Protein AF-A0A8J1W3Z2-F1 (afdb_monomer_lite)

Foldseek 3Di:
DPPPPVPQDAPDPDHDCVGCCVRRHDFADFLLVCQCAQQNPPNQKGFDPVRRRPGFPDNHHHVVGCLQRGIWGQADQVLQPDPFKGFDPPSSVFTFPGSYDDSVRCCVRGIDTFAQLVPQPCQQQHPDLQKDFDPVSRVFGFPHNYHHVVGCNVGGIFTQDDPVLQPDPVDDADPCRSQWTFDQDQDCPPPDRDRRTDTDNDD

Radius of gyration: 32.34 Å; chains: 1; bounding box: 80×24×95 Å

Sequence (203 aa):
PKSALDSKWCSTSTCSTTRDLGTCCDWRPLCKNSKNDACGSGSGYQVRSDRQNSRCQAATCTTGNDRSLCCQQKCTTAMCSHADWIPKSDIGSRYCKASECKVGDDRATCCDERAQCKDSKDNACGSSNSYQLRDDRLNYRCVGKTCTTGNDLETCCQHMCTDAMCASEAMTKKASFSSLWCKTAEYNDGRTSVHHFRCSDGK

Structure (mmCIF, N/CA/C/O backbone):
data_AF-A0A8J1W3Z2-F1
#
_entry.id   AF-A0A8J1W3Z2-F1
#
loop_
_atom_site.group_PDB
_atom_site.id
_atom_site.type_symbol
_atom_site.label_atom_id
_atom_site.label_alt_id
_atom_site.label_comp_id
_atom_site.label_asym_id
_atom_site.label_entity_id
_atom_site.label_seq_id
_atom_site.pdbx_PDB_ins_code
_atom_site.Cartn_x
_atom_site.Cartn_y
_atom_site.Cartn_z
_atom_site.occupancy
_atom_site.B_iso_or_equiv
_atom_site.auth_seq_id
_atom_site.auth_comp_id
_atom_site.auth_asym_id
_atom_site.auth_atom_id
_atom_site.pdbx_PDB_model_num
ATOM 1 N N . PRO A 1 1 ? -17.532 -3.972 38.075 1.00 47.72 1 PRO A N 1
ATOM 2 C CA . PRO A 1 1 ? -18.201 -3.670 39.364 1.00 47.72 1 PRO A CA 1
ATOM 3 C C . PRO A 1 1 ? -17.906 -2.224 39.767 1.00 47.72 1 PRO A C 1
ATOM 5 O O . PRO A 1 1 ? -16.737 -1.848 39.760 1.00 47.72 1 PRO A O 1
ATOM 8 N N . LYS A 1 2 ? -18.934 -1.409 40.053 1.00 45.78 2 LYS A N 1
ATOM 9 C CA . LYS A 1 2 ? -18.716 -0.103 40.694 1.00 45.78 2 LYS A CA 1
ATOM 10 C C . LYS A 1 2 ? -17.946 -0.358 41.992 1.00 45.78 2 LYS A C 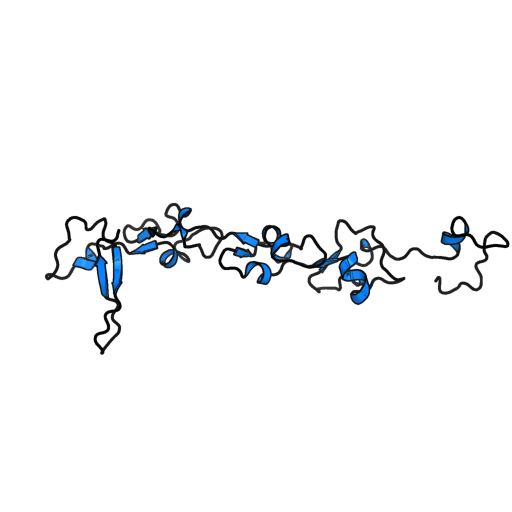1
ATOM 12 O O . LYS A 1 2 ? -18.355 -1.217 42.766 1.00 45.78 2 LYS A O 1
ATOM 17 N N . SER A 1 3 ? -16.846 0.350 42.226 1.00 48.31 3 SER A N 1
ATOM 18 C CA . SER A 1 3 ? -15.945 0.155 43.377 1.00 48.31 3 SER A CA 1
ATOM 19 C C . SER A 1 3 ? -16.548 0.550 44.737 1.00 48.31 3 SER A C 1
ATOM 21 O O . SER A 1 3 ? -15.828 0.653 45.719 1.00 48.31 3 SER A O 1
ATOM 23 N N . ALA A 1 4 ? -17.862 0.765 44.797 1.00 50.38 4 ALA A N 1
ATOM 24 C CA . ALA A 1 4 ? -18.634 1.031 46.001 1.00 50.38 4 ALA A CA 1
ATOM 25 C C . ALA A 1 4 ? -20.034 0.424 45.807 1.00 50.38 4 ALA A C 1
ATOM 27 O O . ALA A 1 4 ? -20.970 1.099 45.372 1.00 50.38 4 ALA A O 1
ATOM 28 N N . LEU A 1 5 ? -20.157 -0.888 46.022 1.00 53.72 5 LEU A N 1
ATOM 29 C CA . LEU A 1 5 ? -21.457 -1.574 46.054 1.00 53.72 5 LEU A CA 1
ATOM 30 C C . LEU A 1 5 ? -22.143 -1.434 47.417 1.00 53.72 5 LEU A C 1
ATOM 32 O O . LEU A 1 5 ? -23.347 -1.654 47.513 1.00 53.72 5 LEU A O 1
ATOM 36 N N . ASP A 1 6 ? -21.411 -0.974 48.428 1.00 55.28 6 ASP A N 1
ATOM 37 C CA . ASP A 1 6 ? -21.787 -1.027 49.843 1.00 55.28 6 ASP A CA 1
ATOM 38 C C . ASP A 1 6 ? -22.959 -0.095 50.216 1.00 55.28 6 ASP A C 1
ATOM 40 O O . ASP A 1 6 ? -23.316 0.043 51.382 1.00 55.28 6 ASP A O 1
ATOM 44 N N . SER A 1 7 ? -23.588 0.572 49.240 1.00 61.25 7 SER A N 1
ATOM 45 C CA . SER A 1 7 ? -24.726 1.476 49.472 1.00 61.25 7 SER A CA 1
ATOM 46 C C . SER A 1 7 ? -25.803 1.460 48.376 1.00 61.25 7 SER A C 1
ATOM 48 O O . SER A 1 7 ? -26.750 2.243 48.457 1.00 61.25 7 SER A O 1
ATOM 50 N N . LYS A 1 8 ? -25.695 0.613 47.338 1.00 60.69 8 LYS A N 1
ATOM 51 C CA . LYS A 1 8 ? -26.674 0.573 46.232 1.00 60.69 8 LYS A CA 1
ATOM 52 C C . LYS A 1 8 ? -27.517 -0.694 46.272 1.00 60.69 8 LYS A C 1
ATOM 54 O O . LYS A 1 8 ? -27.095 -1.756 45.826 1.00 60.69 8 LYS A O 1
ATOM 59 N N . TRP A 1 9 ? -28.732 -0.532 46.780 1.00 70.38 9 TRP A N 1
ATOM 60 C CA . TRP A 1 9 ? -29.741 -1.576 46.879 1.00 70.38 9 TRP A CA 1
ATOM 61 C C . TRP A 1 9 ? -30.469 -1.772 45.552 1.00 70.38 9 TRP A C 1
ATOM 63 O O . TRP A 1 9 ? -30.624 -0.838 44.759 1.00 70.38 9 TRP A O 1
ATOM 73 N N . CYS A 1 10 ? -30.942 -2.994 45.334 1.00 78.12 10 CYS A N 1
ATOM 74 C CA . CYS A 1 10 ? -31.892 -3.275 44.271 1.00 78.12 10 CYS A CA 1
ATOM 75 C C . CYS A 1 10 ? -33.210 -2.560 44.576 1.00 78.12 10 CYS A C 1
ATOM 77 O O . CYS A 1 10 ? -33.587 -2.370 45.731 1.00 78.12 10 CYS A O 1
ATOM 79 N N . SER A 1 11 ? -33.900 -2.126 43.526 1.00 74.81 11 SER A N 1
ATOM 80 C CA . SER A 1 11 ? -35.159 -1.377 43.635 1.00 74.81 11 SER A CA 1
ATOM 81 C C . SER A 1 11 ? -36.294 -2.187 44.276 1.00 74.81 11 SER A C 1
ATOM 83 O O . SER A 1 11 ? -37.326 -1.628 44.640 1.00 74.81 11 SER A O 1
ATOM 85 N N . THR A 1 12 ? -36.104 -3.502 44.425 1.00 80.12 12 THR A N 1
ATOM 86 C CA . THR A 1 12 ? -36.971 -4.410 45.180 1.00 80.12 12 THR A CA 1
ATOM 87 C C . THR A 1 12 ? -36.139 -5.379 46.024 1.00 80.12 12 THR A C 1
ATOM 89 O O . THR A 1 12 ? -34.910 -5.376 45.957 1.00 80.12 12 THR A O 1
ATOM 92 N N . SER A 1 13 ? -36.810 -6.261 46.773 1.00 80.75 13 SER A N 1
ATOM 93 C CA . SER A 1 13 ? -36.182 -7.338 47.552 1.00 80.75 13 SER A CA 1
ATOM 94 C C . SER A 1 13 ? -35.381 -8.343 46.713 1.00 80.75 13 SER A C 1
ATOM 96 O O . SER A 1 13 ? -34.626 -9.133 47.274 1.00 80.75 13 SER A O 1
ATOM 98 N N . THR A 1 14 ? -35.515 -8.318 45.382 1.00 80.88 14 THR A N 1
ATOM 99 C CA . THR A 1 14 ? -34.710 -9.122 44.454 1.00 80.88 14 THR A CA 1
ATOM 100 C C . THR A 1 14 ? -34.126 -8.253 43.343 1.00 80.88 14 THR A C 1
ATOM 102 O O . THR A 1 14 ? -34.767 -7.329 42.841 1.00 80.88 14 THR A O 1
ATOM 105 N N . CYS A 1 15 ? -32.884 -8.543 42.962 1.00 81.00 15 CYS A N 1
ATOM 106 C CA . CYS A 1 15 ? -32.204 -7.858 41.870 1.00 81.00 15 CYS A CA 1
ATOM 107 C C . CYS A 1 15 ? -32.592 -8.479 40.530 1.00 81.00 15 CYS A C 1
ATOM 109 O O . CYS A 1 15 ? -32.596 -9.701 40.383 1.00 81.00 15 CYS A O 1
ATOM 111 N N . SER A 1 16 ? -32.854 -7.641 39.532 1.00 84.38 16 SER A N 1
ATOM 112 C CA . SER A 1 16 ? -33.146 -8.077 38.167 1.00 84.38 16 SER A CA 1
ATOM 113 C C . SER A 1 16 ? -32.258 -7.373 37.145 1.00 84.38 16 SER A C 1
ATOM 115 O O . SER A 1 16 ? -31.913 -6.197 37.277 1.00 84.38 16 SER A O 1
ATOM 117 N N . THR A 1 17 ? -31.919 -8.084 36.071 1.00 81.94 17 THR A N 1
ATOM 118 C CA . THR A 1 17 ? -31.095 -7.558 34.971 1.00 81.94 17 THR A CA 1
ATOM 119 C C . THR A 1 17 ? -31.809 -6.495 34.136 1.00 81.94 17 THR A C 1
ATOM 121 O O . THR A 1 17 ? -31.154 -5.712 33.457 1.00 81.94 17 THR A O 1
ATOM 124 N N . THR A 1 18 ? -33.137 -6.427 34.181 1.00 83.00 18 THR A N 1
ATOM 125 C CA . THR A 1 18 ? -33.927 -5.414 33.469 1.00 83.00 18 THR A CA 1
ATOM 126 C C . THR A 1 18 ? -34.118 -4.131 34.269 1.00 83.00 18 THR A C 1
ATOM 128 O O . THR A 1 18 ? -34.213 -3.066 33.665 1.00 83.00 18 THR A O 1
ATOM 131 N N . ARG A 1 19 ? -34.163 -4.200 35.606 1.00 82.25 19 ARG A N 1
ATOM 132 C CA . ARG A 1 19 ? -34.480 -3.042 36.460 1.00 82.25 19 ARG A CA 1
ATOM 133 C C . ARG A 1 19 ? -33.255 -2.436 37.138 1.00 82.25 19 ARG A C 1
ATOM 135 O O . ARG A 1 19 ? -33.148 -1.219 37.227 1.00 82.25 19 ARG A O 1
ATOM 142 N N . ASP A 1 20 ? -32.317 -3.272 37.575 1.00 84.19 20 ASP A N 1
ATOM 143 C CA . ASP A 1 20 ? -31.238 -2.846 38.475 1.00 84.19 20 ASP A CA 1
ATOM 144 C C . ASP A 1 20 ? -29.871 -2.765 37.777 1.00 84.19 20 ASP A C 1
ATOM 146 O O . ASP A 1 20 ? -28.904 -2.274 38.357 1.00 84.19 20 ASP A O 1
ATOM 150 N N . LEU A 1 21 ? -29.771 -3.180 36.508 1.00 83.69 21 LEU A N 1
ATOM 151 C CA . LEU A 1 21 ? -28.498 -3.237 35.781 1.00 83.69 21 LEU A CA 1
ATOM 152 C C . LEU A 1 21 ? -27.802 -1.872 35.685 1.00 83.69 21 LEU A C 1
ATOM 154 O O . LEU A 1 21 ? -26.601 -1.794 35.912 1.00 83.69 21 LEU A O 1
ATOM 158 N N . GLY A 1 22 ? -28.534 -0.788 35.414 1.00 82.06 22 GLY A N 1
ATOM 159 C CA . GLY A 1 22 ? -27.953 0.565 35.392 1.00 82.06 22 GLY A CA 1
ATOM 160 C C . GLY A 1 22 ? -27.548 1.084 36.780 1.00 82.06 22 GLY A C 1
ATOM 161 O O . GLY A 1 22 ? -26.629 1.897 36.913 1.00 82.06 22 GLY A O 1
ATOM 162 N N . THR A 1 23 ? -28.200 0.588 37.831 1.00 81.56 23 THR A N 1
ATOM 163 C CA . THR A 1 23 ? -27.902 0.945 39.222 1.00 81.56 23 THR A CA 1
ATOM 164 C C . THR A 1 23 ? -26.627 0.243 39.687 1.00 81.56 23 THR A C 1
ATOM 166 O O . THR A 1 23 ? -25.697 0.903 40.168 1.00 81.56 23 THR A O 1
ATOM 169 N N . CYS A 1 24 ? -26.559 -1.073 39.476 1.00 81.50 24 CYS A N 1
ATOM 170 C CA . CYS A 1 24 ? -25.519 -1.963 39.991 1.00 81.50 24 CYS A CA 1
ATOM 171 C C . CYS A 1 24 ? -24.288 -2.067 39.081 1.00 81.50 24 CYS A C 1
ATOM 173 O O . CYS A 1 24 ? -23.192 -2.368 39.556 1.00 81.50 24 CYS A O 1
ATOM 175 N N . CYS A 1 25 ? -24.434 -1.838 37.777 1.00 83.31 25 CYS A N 1
ATOM 176 C CA . CYS A 1 25 ? -23.354 -1.982 36.807 1.00 83.31 25 CYS A CA 1
ATOM 177 C C . CYS A 1 25 ? -23.078 -0.668 36.081 1.00 83.31 25 CYS A C 1
ATOM 179 O O . CYS A 1 25 ? -23.953 0.177 35.904 1.00 83.31 25 CYS A O 1
ATOM 181 N N . ASP A 1 26 ? -21.828 -0.506 35.662 1.00 86.19 26 ASP A N 1
ATOM 182 C CA . ASP A 1 26 ? -21.454 0.496 34.675 1.00 86.19 26 ASP A CA 1
ATOM 183 C C . ASP A 1 26 ? -21.272 -0.168 33.326 1.00 86.19 26 ASP A C 1
ATOM 185 O O . ASP A 1 26 ? -20.807 -1.307 33.210 1.00 86.19 26 ASP A O 1
ATOM 189 N N . TRP A 1 27 ? -21.623 0.577 32.287 1.00 88.12 27 TRP A N 1
ATOM 190 C CA . TRP A 1 27 ? -21.292 0.183 30.938 1.00 88.12 27 TRP A CA 1
ATOM 191 C C . TRP A 1 27 ? -19.775 0.180 30.747 1.00 88.12 27 TRP A C 1
ATOM 193 O O . TRP A 1 27 ? -19.104 1.163 31.053 1.00 88.12 27 TRP A O 1
ATOM 203 N N . ARG A 1 28 ? -19.244 -0.894 30.155 1.00 92.38 28 ARG A N 1
ATOM 204 C CA . ARG A 1 28 ? -17.839 -0.933 29.722 1.00 92.38 28 ARG A CA 1
ATOM 205 C C . ARG A 1 28 ? -17.552 0.205 28.728 1.00 92.38 28 ARG A C 1
ATOM 207 O O . ARG A 1 28 ? -18.447 0.519 27.926 1.00 92.38 28 ARG A O 1
ATOM 214 N N . PRO A 1 29 ? -16.347 0.802 28.735 1.00 92.19 29 PRO A N 1
ATOM 215 C CA . PRO A 1 29 ? -16.021 1.907 27.841 1.00 92.19 29 PRO A CA 1
ATOM 216 C C . PRO A 1 29 ? -16.177 1.523 26.365 1.00 92.19 29 PRO A C 1
ATOM 218 O O . PRO A 1 29 ? -16.030 0.359 25.986 1.00 92.19 29 PRO A O 1
ATOM 221 N N . LEU A 1 30 ? -16.501 2.512 25.530 1.00 93.44 30 LEU A N 1
ATOM 222 C CA . LEU A 1 30 ? -16.554 2.350 24.077 1.00 93.44 30 LEU A CA 1
ATOM 223 C C . LEU A 1 30 ? -15.146 2.431 23.481 1.00 93.44 30 LEU A C 1
ATOM 225 O O . LEU A 1 30 ? -14.355 3.268 23.914 1.00 93.44 30 LEU A O 1
ATOM 229 N N . CYS A 1 31 ? -14.883 1.675 22.414 1.00 92.25 31 CYS A N 1
ATOM 230 C CA . CYS A 1 31 ? -13.606 1.699 21.693 1.00 92.25 31 CYS A CA 1
ATOM 231 C C . CYS A 1 31 ? -13.204 3.114 21.231 1.00 92.25 31 CYS A C 1
ATOM 233 O O . CYS A 1 31 ? -12.027 3.471 21.228 1.00 92.25 31 CYS A O 1
ATOM 235 N N . LYS A 1 32 ? -14.172 3.962 20.850 1.00 90.31 32 LYS A N 1
ATOM 236 C CA . LYS A 1 32 ? -13.879 5.346 20.430 1.00 90.31 32 LYS A CA 1
ATOM 237 C C . LYS A 1 32 ? -13.314 6.223 21.550 1.00 90.31 32 LYS A C 1
ATOM 239 O O . LYS A 1 32 ? -12.597 7.176 21.257 1.00 90.31 32 LYS A O 1
ATOM 244 N N . ASN A 1 33 ? -13.614 5.888 22.806 1.00 85.88 33 ASN A N 1
ATOM 245 C CA . ASN A 1 33 ? -13.142 6.624 23.977 1.00 85.88 33 ASN A CA 1
ATOM 246 C C . ASN A 1 33 ? -11.755 6.145 24.435 1.00 85.88 33 ASN A C 1
ATOM 248 O O . ASN A 1 33 ? -11.140 6.797 25.267 1.00 85.88 33 ASN A O 1
ATOM 252 N N . SER A 1 34 ? -11.250 5.041 23.880 1.00 70.38 34 SER A N 1
ATOM 253 C CA . SER A 1 34 ? -9.995 4.399 24.280 1.00 70.38 34 SER A CA 1
ATOM 254 C C . SER A 1 34 ? -8.902 4.508 23.219 1.00 70.38 34 SER A C 1
ATOM 256 O O . SER A 1 34 ? -8.105 3.581 23.060 1.00 70.38 34 SER A O 1
ATOM 258 N N . LYS A 1 35 ? -8.877 5.610 22.452 1.00 64.19 35 LYS A N 1
ATOM 259 C CA . LYS A 1 35 ? -7.936 5.807 21.331 1.00 64.19 35 LYS A CA 1
ATOM 260 C C . LYS A 1 35 ? -6.481 5.508 21.708 1.00 64.19 35 LYS A C 1
ATOM 262 O O . LYS A 1 35 ? -5.769 4.931 20.891 1.00 64.19 35 LYS A O 1
ATOM 267 N N . ASN A 1 36 ? -6.079 5.836 22.934 1.00 68.88 36 ASN A N 1
ATOM 268 C CA . ASN A 1 36 ? -4.712 5.628 23.406 1.00 68.88 36 ASN A CA 1
ATOM 269 C C . ASN A 1 36 ? -4.538 4.311 24.182 1.00 68.88 36 ASN A C 1
ATOM 271 O O . ASN A 1 36 ? -3.465 3.719 24.114 1.00 68.88 36 ASN A O 1
ATOM 275 N N . ASP A 1 37 ? -5.588 3.797 24.830 1.00 79.56 37 ASP A N 1
ATOM 276 C CA . ASP A 1 37 ? -5.466 2.647 25.738 1.00 79.56 37 ASP A CA 1
ATOM 277 C C . ASP A 1 37 ? -5.621 1.294 25.026 1.00 79.56 37 ASP A C 1
ATOM 279 O O . ASP A 1 37 ? -4.865 0.360 25.285 1.00 79.56 37 ASP A O 1
ATOM 283 N N . ALA A 1 38 ? -6.569 1.180 24.086 1.00 87.81 38 ALA A N 1
ATOM 284 C CA . ALA A 1 38 ? -6.802 -0.067 23.345 1.00 87.81 38 ALA A CA 1
ATOM 285 C C . ALA A 1 38 ? -5.813 -0.242 22.187 1.00 87.81 38 ALA A C 1
ATOM 287 O O . ALA A 1 38 ? -5.339 -1.342 21.905 1.00 87.81 38 ALA A O 1
ATOM 288 N N . CYS A 1 39 ? -5.510 0.853 21.488 1.00 90.19 39 CYS A N 1
ATOM 289 C CA . CYS A 1 39 ? -4.670 0.799 20.295 1.00 90.19 39 CYS A CA 1
ATOM 290 C C . CYS A 1 39 ? -3.201 1.075 20.618 1.00 90.19 39 CYS A C 1
ATOM 292 O O . CYS A 1 39 ? -2.335 0.587 19.899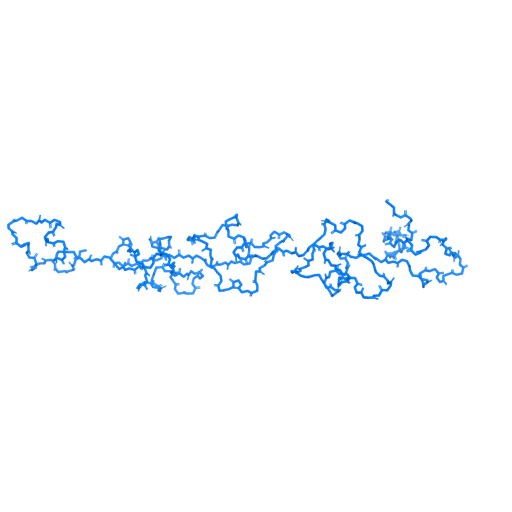 1.00 90.19 39 CYS A O 1
ATOM 294 N N . GLY A 1 40 ? -2.901 1.744 21.734 1.00 84.12 40 GLY A N 1
ATOM 295 C CA . GLY A 1 40 ? -1.554 2.181 22.085 1.00 84.12 40 GLY A CA 1
ATOM 296 C C . GLY A 1 40 ? -1.133 3.410 21.278 1.00 84.12 40 GLY A C 1
ATOM 297 O O . GLY A 1 40 ? -1.313 3.468 20.062 1.00 84.12 40 GLY A O 1
ATOM 298 N N . SER A 1 41 ? -0.546 4.400 21.943 1.00 77.81 41 SER A N 1
ATOM 299 C CA . SER A 1 41 ? 0.013 5.579 21.276 1.00 77.81 41 SER A CA 1
ATOM 300 C C . SER A 1 41 ? 1.213 5.189 20.403 1.00 77.81 41 SER A C 1
ATOM 302 O O . SER A 1 41 ? 2.146 4.549 20.879 1.00 77.81 41 SER A O 1
ATOM 304 N N . GLY A 1 42 ? 1.199 5.561 19.118 1.00 73.44 42 GLY A N 1
ATOM 305 C CA . GLY A 1 42 ? 2.335 5.356 18.202 1.00 73.44 42 GLY A CA 1
ATOM 306 C C . GLY A 1 42 ? 2.565 3.916 17.716 1.00 73.44 42 GLY A C 1
ATOM 307 O O . GLY A 1 42 ? 3.515 3.665 16.986 1.00 73.44 42 GLY A O 1
ATOM 308 N N . SER A 1 43 ? 1.687 2.973 18.055 1.00 70.56 43 SER A N 1
ATOM 309 C CA . SER A 1 43 ? 1.862 1.526 17.829 1.00 70.56 43 SER A CA 1
ATOM 310 C C . SER A 1 43 ? 1.634 1.045 16.387 1.00 70.56 43 SER A C 1
ATOM 312 O O . SER A 1 43 ? 1.663 -0.156 16.125 1.00 70.56 43 SER A O 1
ATOM 314 N N . GLY A 1 44 ? 1.336 1.951 15.453 1.00 91.12 44 GLY A N 1
ATOM 315 C CA . GLY A 1 44 ? 0.862 1.566 14.126 1.00 91.12 44 GLY A CA 1
ATOM 316 C C . GLY A 1 44 ? -0.570 1.020 14.128 1.00 91.12 44 GLY A C 1
ATOM 317 O O . GLY A 1 44 ? -0.930 0.312 13.200 1.00 91.12 44 GLY A O 1
ATOM 318 N N . TYR A 1 45 ? -1.394 1.346 15.127 1.00 93.50 45 TYR A N 1
ATOM 319 C CA . TYR A 1 45 ? -2.821 1.012 15.160 1.00 93.50 45 TYR A CA 1
ATOM 320 C C . TYR A 1 45 ? -3.687 2.270 15.281 1.00 93.50 45 TYR A C 1
ATOM 322 O O . TYR A 1 45 ? -3.257 3.283 15.831 1.00 93.50 45 TYR A O 1
ATOM 330 N N . GLN A 1 46 ? -4.929 2.195 14.803 1.00 92.31 46 GLN A N 1
ATOM 331 C CA . GLN A 1 46 ? -5.968 3.189 15.091 1.00 92.31 46 GLN A CA 1
ATOM 332 C C . GLN A 1 46 ? -7.286 2.524 15.463 1.00 92.31 46 GLN A C 1
ATOM 334 O O . GLN A 1 46 ? -7.512 1.364 15.124 1.00 92.31 46 GLN A O 1
ATOM 339 N N . VAL A 1 47 ? -8.190 3.286 16.081 1.00 92.12 47 VAL A N 1
ATOM 340 C CA . VAL A 1 47 ? -9.561 2.827 16.327 1.00 92.12 47 VAL A CA 1
ATOM 341 C C . VAL A 1 47 ? -10.285 2.606 15.002 1.00 92.12 47 VAL A C 1
ATOM 343 O O . VAL A 1 47 ? -10.333 3.488 14.145 1.00 92.12 47 VAL A O 1
ATOM 346 N N . ARG A 1 48 ? -10.892 1.431 14.872 1.00 91.25 48 ARG A N 1
ATOM 347 C CA . ARG A 1 48 ? -11.740 1.039 13.750 1.00 91.25 48 ARG A CA 1
ATOM 348 C C . ARG A 1 48 ? -12.966 1.933 13.641 1.00 91.25 48 ARG A C 1
ATOM 350 O O . ARG A 1 48 ? -13.719 2.090 14.607 1.00 91.25 48 ARG A O 1
ATOM 357 N N . SER A 1 49 ? -13.207 2.478 12.453 1.00 88.88 49 SER A N 1
ATOM 358 C CA . SER A 1 49 ? -14.387 3.307 12.193 1.00 88.88 49 SER A CA 1
ATOM 359 C C . SER A 1 49 ? -15.690 2.520 12.364 1.00 88.88 49 SER A C 1
ATOM 361 O O . SER A 1 49 ? -16.643 3.043 12.937 1.00 88.88 49 SER A O 1
ATOM 363 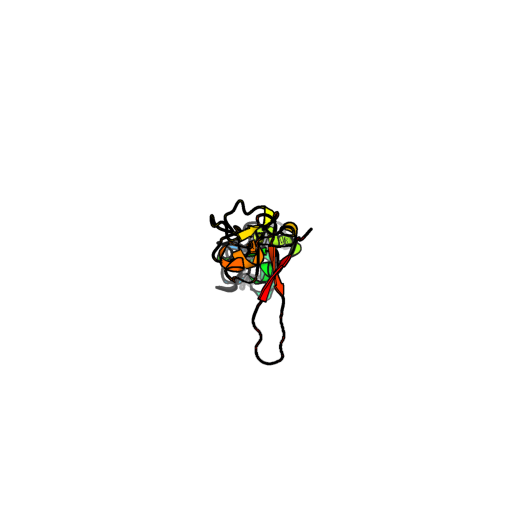N N . ASP A 1 50 ? -15.705 1.243 11.977 1.00 88.56 50 ASP A N 1
ATOM 364 C CA . ASP A 1 50 ? -16.861 0.347 12.099 1.00 88.56 50 ASP A CA 1
ATOM 365 C C . ASP A 1 50 ? -17.090 -0.183 13.528 1.00 88.56 50 ASP A C 1
ATOM 367 O O . ASP A 1 50 ? -18.136 -0.762 13.817 1.00 88.56 50 ASP A O 1
ATOM 371 N N . ARG A 1 51 ? -16.140 0.024 14.452 1.00 90.38 51 ARG A N 1
ATOM 372 C CA . ARG A 1 51 ? -16.211 -0.479 15.839 1.00 90.38 51 ARG A CA 1
ATOM 373 C C . ARG A 1 51 ? -16.221 0.615 16.895 1.00 90.38 51 ARG A C 1
ATOM 375 O O . ARG A 1 51 ? -16.129 0.315 18.080 1.00 90.38 51 ARG A O 1
ATOM 382 N N . GLN A 1 52 ? -16.431 1.872 16.512 1.00 85.94 52 GLN A N 1
ATOM 383 C CA . GLN A 1 52 ? -16.465 3.001 17.451 1.00 85.94 52 GLN A CA 1
ATOM 384 C C . GLN A 1 52 ? -17.470 2.822 18.603 1.00 85.94 52 GLN A C 1
ATOM 386 O O . GLN A 1 52 ? -17.211 3.278 19.717 1.00 85.94 52 GLN A O 1
ATOM 391 N N . ASN A 1 53 ? -18.590 2.137 18.345 1.00 91.00 53 ASN A N 1
ATOM 392 C CA . ASN A 1 53 ? -19.631 1.856 19.338 1.00 91.00 53 ASN A CA 1
ATOM 393 C C . ASN A 1 53 ? -19.515 0.460 19.981 1.00 91.00 53 ASN A C 1
ATOM 395 O O . ASN A 1 53 ? -20.360 0.088 20.794 1.00 91.00 53 ASN A O 1
ATOM 399 N N . SER A 1 54 ? -18.486 -0.320 19.635 1.00 93.56 54 SER A N 1
ATOM 400 C CA . SER A 1 54 ? -18.175 -1.560 20.354 1.00 93.56 54 SER A CA 1
ATOM 401 C C . SER A 1 54 ? -17.622 -1.230 21.741 1.00 93.56 54 SER A C 1
ATOM 403 O O . SER A 1 54 ? -17.020 -0.173 21.944 1.00 93.56 54 SER A O 1
ATOM 405 N N . ARG A 1 55 ? -17.858 -2.119 22.709 1.00 94.00 55 ARG A N 1
ATOM 406 C CA . ARG A 1 55 ? -17.386 -1.969 24.091 1.00 94.00 55 ARG A CA 1
ATOM 407 C C . ARG A 1 55 ? -16.211 -2.894 24.357 1.00 94.00 55 ARG A C 1
ATOM 409 O O . ARG A 1 55 ? -16.235 -4.032 23.900 1.00 94.00 55 ARG A O 1
ATOM 416 N N . CYS A 1 56 ? -15.255 -2.415 25.141 1.00 94.81 56 CYS A N 1
ATOM 417 C CA . CYS A 1 56 ? -14.095 -3.194 25.563 1.00 94.81 56 CYS A CA 1
ATOM 418 C C . CYS A 1 56 ? -14.502 -4.406 26.409 1.00 94.81 56 CYS A C 1
ATOM 420 O O . CYS A 1 56 ? -15.610 -4.458 26.948 1.00 94.81 56 CYS A O 1
ATOM 422 N N . GLN A 1 57 ? -13.619 -5.392 26.522 1.00 93.06 57 GLN A N 1
ATOM 423 C CA . GLN A 1 57 ? -13.857 -6.636 27.241 1.00 93.06 57 GLN A CA 1
ATOM 424 C C . GLN A 1 57 ? -13.955 -6.409 28.755 1.00 93.06 57 GLN A C 1
ATOM 426 O O . GLN A 1 57 ? -14.750 -7.075 29.423 1.00 93.06 57 GLN A O 1
ATOM 431 N N . ALA A 1 58 ? -13.216 -5.437 29.288 1.00 91.19 58 ALA A N 1
ATOM 432 C CA . ALA A 1 58 ? -13.159 -5.131 30.714 1.00 91.19 58 ALA A CA 1
ATOM 433 C C . ALA A 1 58 ? -13.640 -3.703 31.037 1.00 91.19 58 ALA A C 1
ATOM 435 O O . ALA A 1 58 ? -14.159 -2.982 30.183 1.00 91.19 58 ALA A O 1
ATOM 436 N N . ALA A 1 59 ? -13.506 -3.314 32.309 1.00 90.62 59 ALA A N 1
ATOM 437 C CA . ALA A 1 59 ? -13.818 -1.963 32.785 1.00 90.62 59 ALA A CA 1
ATOM 438 C C . ALA A 1 59 ? -12.873 -0.894 32.210 1.00 90.62 59 ALA A C 1
ATOM 440 O O . ALA A 1 59 ? -13.259 0.266 32.110 1.00 90.62 59 ALA A O 1
ATOM 441 N N . THR A 1 60 ? -11.680 -1.305 31.782 1.00 90.56 60 THR A N 1
ATOM 442 C CA . THR A 1 60 ? -10.696 -0.473 31.089 1.00 90.56 60 THR A CA 1
ATOM 443 C C . THR A 1 60 ? -10.333 -1.159 29.785 1.00 90.56 60 THR A C 1
ATOM 445 O O . THR A 1 60 ? -10.210 -2.385 29.748 1.00 90.56 60 THR A O 1
ATOM 448 N N . CYS A 1 61 ? -10.169 -0.375 28.727 1.00 92.25 61 CYS A N 1
ATOM 449 C CA . CYS A 1 61 ? -9.692 -0.896 27.459 1.00 92.25 61 CYS A CA 1
ATOM 450 C C . CYS A 1 61 ? -8.179 -1.072 27.513 1.00 92.25 61 CYS A C 1
ATOM 452 O O . CYS A 1 61 ? -7.480 -0.156 27.940 1.00 92.25 61 CYS A O 1
ATOM 454 N N . THR A 1 62 ? -7.663 -2.211 27.071 1.00 92.38 62 THR A N 1
ATOM 455 C CA . THR A 1 62 ? -6.220 -2.464 27.064 1.00 92.38 62 THR A CA 1
ATOM 456 C C . THR A 1 62 ? -5.759 -3.008 25.725 1.00 92.38 62 THR A C 1
ATOM 458 O O . THR A 1 62 ? -6.488 -3.697 25.013 1.00 92.38 62 THR A O 1
ATOM 461 N N . THR A 1 63 ? -4.502 -2.741 25.388 1.00 90.44 63 THR A N 1
ATOM 462 C CA . THR A 1 63 ? -3.871 -3.287 24.183 1.00 90.44 63 THR A CA 1
ATOM 463 C C . THR A 1 63 ? -3.864 -4.813 24.135 1.00 90.44 63 THR A C 1
ATOM 465 O O . THR A 1 63 ? -3.938 -5.373 23.046 1.00 90.44 63 THR A O 1
ATOM 468 N N . GLY A 1 64 ? -3.788 -5.486 25.287 1.00 89.69 64 GLY A N 1
ATOM 469 C CA . GLY A 1 64 ? -3.762 -6.948 25.358 1.00 89.69 64 GLY A CA 1
ATOM 470 C C . GLY A 1 64 ? -5.104 -7.601 25.025 1.00 89.69 64 GLY A C 1
ATOM 471 O O . GLY A 1 64 ? -5.127 -8.610 24.329 1.00 89.69 64 GLY A O 1
ATOM 472 N N . ASN A 1 65 ? -6.214 -7.012 25.477 1.00 92.00 65 ASN A N 1
ATOM 473 C CA . ASN A 1 65 ? -7.536 -7.640 25.365 1.00 92.00 65 ASN A CA 1
ATOM 474 C C . ASN A 1 65 ? -8.396 -7.039 24.248 1.00 92.00 65 ASN A C 1
ATOM 476 O O . ASN A 1 65 ? -9.227 -7.729 23.666 1.00 92.00 65 ASN A O 1
ATOM 480 N N . ASP A 1 66 ? -8.206 -5.756 23.934 1.00 94.81 66 ASP A N 1
ATOM 481 C CA . ASP A 1 66 ? -9.150 -5.003 23.107 1.00 94.81 66 ASP A CA 1
ATOM 482 C C . ASP A 1 66 ? -8.600 -4.620 21.735 1.00 94.81 66 ASP A C 1
ATOM 484 O O . ASP A 1 66 ? -9.354 -4.122 20.898 1.00 94.81 66 ASP A O 1
ATOM 488 N N . ARG A 1 67 ? -7.312 -4.853 21.453 1.00 92.75 67 ARG A N 1
ATOM 489 C CA . ARG A 1 67 ? -6.697 -4.423 20.188 1.00 92.75 67 ARG A CA 1
ATOM 490 C C . ARG A 1 67 ? -7.380 -5.038 18.968 1.00 92.75 67 ARG A C 1
ATOM 492 O O . ARG A 1 67 ? -7.691 -4.311 18.031 1.00 92.75 67 ARG A O 1
ATOM 499 N N . SER A 1 68 ? -7.654 -6.341 18.974 1.00 93.25 68 SER A N 1
ATOM 500 C CA . SER A 1 68 ? -8.306 -7.014 17.840 1.00 93.25 68 SER A CA 1
ATOM 501 C C . SER A 1 68 ? -9.770 -6.592 17.650 1.00 93.25 68 SER A C 1
ATOM 503 O O . SER A 1 68 ? -10.286 -6.573 16.531 1.00 93.25 68 SER A O 1
ATOM 505 N N . LEU A 1 69 ? -10.440 -6.204 18.736 1.00 93.81 69 LEU A N 1
ATOM 506 C CA . LEU A 1 69 ? -11.823 -5.742 18.713 1.00 93.81 69 LEU A CA 1
ATOM 507 C C . LEU A 1 69 ? -11.933 -4.283 18.256 1.00 93.81 69 LEU A C 1
ATOM 509 O O . LEU A 1 69 ? -12.751 -3.952 17.396 1.00 93.81 69 LEU A O 1
ATOM 513 N N . CYS A 1 70 ? -11.134 -3.407 18.858 1.00 94.31 70 CYS A N 1
ATOM 514 C CA . CYS A 1 70 ? -11.275 -1.963 18.741 1.00 94.31 70 CYS A CA 1
ATOM 515 C C . CYS A 1 70 ? -10.392 -1.348 17.658 1.00 94.31 70 CYS A C 1
ATOM 517 O O . CYS A 1 70 ? -10.702 -0.252 17.188 1.00 94.31 70 CYS A O 1
ATOM 519 N N . CYS A 1 71 ? -9.296 -2.003 17.280 1.00 94.69 71 CYS A N 1
ATOM 520 C CA . CYS A 1 71 ? -8.239 -1.380 16.499 1.00 94.69 71 CYS A CA 1
ATOM 521 C C . CYS A 1 71 ? -8.008 -2.081 15.164 1.00 94.69 71 CYS A C 1
ATOM 523 O O . CYS A 1 71 ? -8.352 -3.245 14.978 1.00 94.69 71 CYS A O 1
ATOM 525 N N . GLN A 1 72 ? -7.433 -1.334 14.229 1.00 94.25 72 GLN A N 1
ATOM 526 C CA . GLN A 1 72 ? -6.934 -1.817 12.948 1.00 94.25 72 GLN A CA 1
ATOM 527 C C . GLN A 1 72 ? -5.496 -1.359 12.764 1.00 94.25 72 GLN A C 1
ATOM 529 O O . GLN A 1 72 ? -5.135 -0.233 13.128 1.00 94.25 72 GLN A O 1
ATOM 534 N N . GLN A 1 73 ? -4.685 -2.250 12.217 1.00 95.50 73 GLN A N 1
ATOM 535 C CA . GLN A 1 73 ? -3.273 -2.021 11.969 1.00 95.50 73 GLN A CA 1
ATOM 536 C C . GLN A 1 73 ? -3.062 -1.114 10.746 1.00 95.50 73 GLN A C 1
ATOM 538 O O . GLN A 1 73 ? -3.817 -1.160 9.772 1.00 95.50 73 GLN A O 1
ATOM 543 N N . LYS A 1 74 ? -2.027 -0.275 10.798 1.00 95.81 74 LYS A N 1
ATOM 544 C CA . LYS A 1 74 ? -1.514 0.495 9.665 1.00 95.81 74 LYS A CA 1
ATOM 545 C C . LYS A 1 74 ? -0.895 -0.436 8.638 1.00 95.81 74 LYS A C 1
ATOM 547 O O . LYS A 1 74 ? -0.198 -1.386 8.990 1.00 95.81 74 LYS A O 1
ATOM 552 N N . CYS A 1 75 ? -1.079 -0.093 7.371 1.00 97.00 75 CYS A N 1
ATOM 553 C CA . CYS A 1 75 ? -0.320 -0.709 6.296 1.00 97.00 75 CYS A CA 1
ATOM 554 C C . CYS A 1 75 ? 1.188 -0.523 6.533 1.00 97.00 75 CYS A C 1
ATOM 556 O O . CYS A 1 75 ? 1.633 0.522 7.014 1.00 97.00 75 CYS A O 1
ATOM 558 N N . THR A 1 76 ? 1.984 -1.518 6.144 1.00 95.44 76 THR A N 1
ATOM 559 C CA . THR A 1 76 ? 3.451 -1.440 6.165 1.00 95.44 76 THR A CA 1
ATOM 560 C C . THR A 1 76 ? 4.015 -1.767 4.789 1.00 95.44 76 THR A C 1
ATOM 562 O O . THR A 1 76 ? 3.398 -2.486 4.001 1.00 95.44 76 THR A O 1
ATOM 565 N N . THR A 1 77 ? 5.208 -1.257 4.480 1.00 95.31 77 THR A N 1
ATOM 566 C CA . THR A 1 77 ? 5.866 -1.494 3.184 1.00 95.31 77 THR A CA 1
ATOM 567 C C . THR A 1 77 ? 6.169 -2.974 2.938 1.00 95.31 77 THR A C 1
ATOM 569 O O . THR A 1 77 ? 6.161 -3.415 1.792 1.00 95.31 77 THR A O 1
ATOM 572 N N . ALA A 1 78 ? 6.344 -3.763 4.004 1.00 93.69 78 ALA A N 1
ATOM 573 C CA . ALA A 1 78 ? 6.563 -5.206 3.935 1.00 93.69 78 ALA A CA 1
ATOM 574 C C . ALA A 1 78 ? 5.421 -5.958 3.226 1.00 93.69 78 ALA A C 1
ATOM 576 O O . ALA A 1 78 ? 5.656 -6.992 2.600 1.00 93.69 78 ALA A O 1
ATOM 577 N N . MET A 1 79 ? 4.196 -5.420 3.256 1.00 93.88 79 MET A N 1
ATOM 578 C CA . MET A 1 79 ? 3.038 -6.006 2.568 1.00 93.88 79 MET A CA 1
ATOM 579 C C . MET A 1 79 ? 3.153 -5.959 1.040 1.00 93.88 79 MET A C 1
ATOM 581 O O . MET A 1 79 ? 2.483 -6.725 0.348 1.00 93.88 79 MET A O 1
ATOM 585 N N . CYS A 1 80 ? 4.004 -5.072 0.524 1.00 96.69 80 CYS A N 1
ATOM 586 C CA . CYS A 1 80 ? 4.226 -4.848 -0.899 1.00 96.69 80 CYS A CA 1
ATOM 587 C C . CYS A 1 80 ? 5.590 -5.396 -1.357 1.00 96.69 80 CYS A C 1
ATOM 589 O O . CYS A 1 80 ? 6.124 -4.936 -2.356 1.00 96.69 80 CYS A O 1
ATOM 591 N N . SER A 1 81 ? 6.171 -6.348 -0.617 1.00 92.44 81 SER A N 1
ATOM 592 C CA . SER A 1 81 ? 7.494 -6.936 -0.896 1.00 92.44 81 SER A CA 1
ATOM 593 C C . SER A 1 81 ? 7.535 -7.852 -2.125 1.00 92.44 81 SER A C 1
ATOM 595 O O . SER A 1 81 ? 8.616 -8.178 -2.609 1.00 92.44 81 SER A O 1
ATOM 597 N N . HIS A 1 82 ? 6.378 -8.266 -2.647 1.00 92.69 82 HIS A N 1
ATOM 598 C CA . HIS A 1 82 ? 6.305 -9.047 -3.879 1.00 92.69 82 HIS A CA 1
ATOM 599 C C . HIS A 1 82 ? 6.776 -8.217 -5.082 1.00 92.69 82 HIS A C 1
ATOM 601 O O . HIS A 1 82 ? 6.440 -7.038 -5.185 1.00 92.69 82 HIS A O 1
ATOM 607 N N . ALA A 1 83 ? 7.479 -8.854 -6.024 1.00 90.44 83 ALA A N 1
ATOM 608 C CA . ALA A 1 83 ? 8.140 -8.193 -7.154 1.00 90.44 83 ALA A CA 1
ATOM 609 C C . ALA A 1 83 ? 7.215 -7.330 -8.032 1.00 90.44 83 ALA A C 1
ATOM 611 O O . ALA A 1 83 ? 7.684 -6.403 -8.677 1.00 90.44 83 ALA A O 1
ATOM 612 N N . ASP A 1 84 ? 5.908 -7.600 -8.028 1.00 94.75 84 ASP A N 1
ATOM 613 C CA . ASP A 1 84 ? 4.915 -6.885 -8.843 1.00 94.75 84 ASP A CA 1
ATOM 614 C C . ASP A 1 84 ? 4.288 -5.665 -8.159 1.00 94.75 84 ASP A C 1
ATOM 616 O O . ASP A 1 84 ? 3.484 -4.971 -8.776 1.00 94.75 84 ASP A O 1
ATOM 620 N N . TRP A 1 85 ? 4.602 -5.405 -6.889 1.00 96.81 85 TRP A N 1
ATOM 621 C CA . TRP A 1 85 ? 3.885 -4.418 -6.084 1.00 96.81 85 TRP A CA 1
ATOM 622 C C . TRP A 1 85 ? 4.837 -3.377 -5.499 1.00 96.81 85 TRP A C 1
ATOM 624 O O . TRP A 1 85 ? 6.035 -3.607 -5.327 1.00 96.81 85 TRP A O 1
ATOM 634 N N . ILE A 1 86 ? 4.286 -2.203 -5.216 1.00 97.44 86 ILE A N 1
ATOM 635 C CA . ILE A 1 86 ? 4.949 -1.116 -4.497 1.00 97.44 86 ILE A CA 1
ATOM 636 C C . ILE A 1 86 ? 4.003 -0.541 -3.443 1.00 97.44 86 ILE A C 1
ATOM 638 O O . ILE A 1 86 ? 2.784 -0.591 -3.618 1.00 97.44 86 ILE A O 1
ATOM 642 N N . PRO A 1 87 ? 4.528 0.026 -2.347 1.00 97.94 87 PRO A N 1
ATOM 643 C CA . PRO A 1 87 ? 3.725 0.806 -1.414 1.00 97.94 87 PRO A CA 1
ATOM 644 C C . PRO A 1 87 ? 2.988 1.942 -2.126 1.00 97.94 87 PRO A C 1
ATOM 646 O O . PRO A 1 87 ? 3.574 2.634 -2.960 1.00 97.94 87 PRO A O 1
ATOM 649 N N . LYS A 1 88 ? 1.721 2.177 -1.771 1.00 97.62 88 LYS A N 1
ATOM 650 C CA . LYS A 1 88 ? 1.047 3.419 -2.174 1.00 97.62 88 LYS A CA 1
ATOM 651 C C . LYS A 1 88 ? 1.770 4.625 -1.566 1.00 97.62 88 LYS A C 1
ATOM 653 O O . LYS A 1 88 ? 2.322 4.535 -0.469 1.00 97.62 88 LYS A O 1
ATOM 658 N N . SER A 1 89 ? 1.731 5.766 -2.249 1.00 96.44 89 SER A N 1
ATOM 659 C CA . SER A 1 89 ? 2.402 6.995 -1.794 1.00 96.44 89 SER A CA 1
ATOM 660 C C . SER A 1 89 ? 1.914 7.478 -0.422 1.00 96.44 89 SER A C 1
ATOM 662 O O . SER A 1 89 ? 2.682 8.050 0.345 1.00 96.44 89 SER A O 1
ATOM 664 N N . ASP A 1 90 ? 0.657 7.200 -0.086 1.00 96.38 90 ASP A N 1
ATOM 665 C CA . ASP A 1 90 ? 0.002 7.531 1.178 1.00 96.38 90 ASP A CA 1
ATOM 666 C C . AS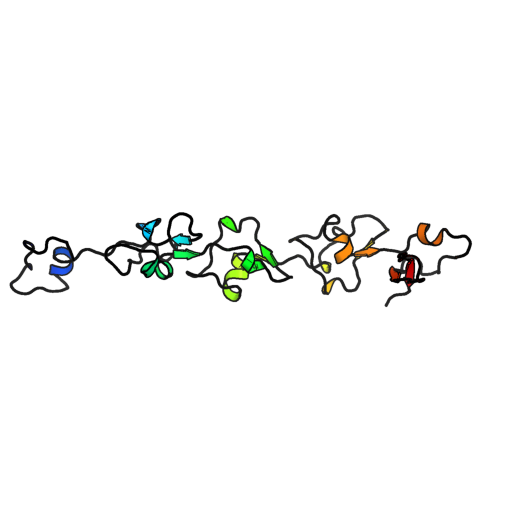P A 1 90 ? -0.044 6.344 2.163 1.00 96.38 90 ASP A C 1
ATOM 668 O O . ASP A 1 90 ? -0.855 6.336 3.084 1.00 96.38 90 ASP A O 1
ATOM 672 N N . ILE A 1 91 ? 0.825 5.332 2.025 1.00 96.19 91 ILE A N 1
ATOM 673 C CA . ILE A 1 91 ? 0.774 4.112 2.857 1.00 96.19 91 ILE A CA 1
ATOM 674 C C . ILE A 1 91 ? 0.750 4.390 4.374 1.00 96.19 91 ILE A C 1
ATOM 676 O O . ILE A 1 91 ? 0.083 3.673 5.115 1.00 96.19 91 ILE A O 1
ATOM 680 N N . GLY A 1 92 ? 1.404 5.460 4.845 1.00 93.06 92 GLY A N 1
ATOM 681 C CA . GLY A 1 92 ? 1.460 5.830 6.267 1.00 93.06 92 GLY A CA 1
ATOM 682 C C . GLY A 1 92 ? 0.132 6.302 6.884 1.00 93.06 92 GLY A C 1
ATOM 683 O O . GLY A 1 92 ? -0.000 6.318 8.117 1.00 93.06 92 GLY A O 1
ATOM 684 N N .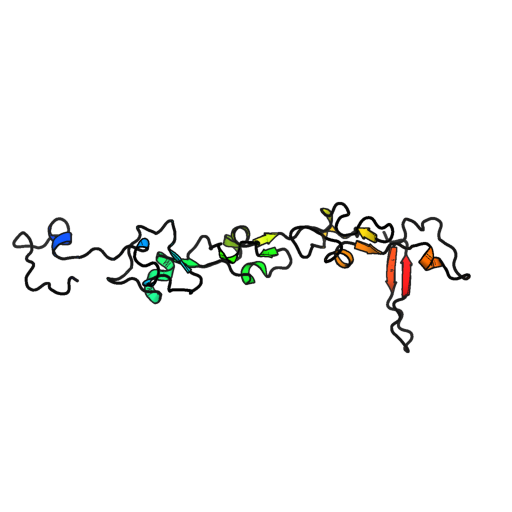 SER A 1 93 ? -0.847 6.672 6.051 1.00 94.19 93 SER A N 1
ATOM 685 C CA . SER A 1 93 ? -2.217 7.021 6.455 1.00 94.19 93 SER A CA 1
ATOM 686 C C . SER A 1 93 ? -3.229 5.912 6.151 1.00 94.19 93 SER A C 1
ATOM 688 O O . SER A 1 93 ? -4.412 6.055 6.469 1.00 94.19 93 SER A O 1
ATOM 690 N N . ARG A 1 94 ? -2.776 4.792 5.575 1.00 95.88 94 ARG A N 1
ATOM 691 C CA . ARG A 1 94 ? -3.620 3.648 5.239 1.00 95.88 94 ARG A CA 1
ATOM 692 C C . ARG A 1 94 ? -3.595 2.585 6.321 1.00 95.88 94 ARG A C 1
ATOM 694 O O . ARG A 1 94 ? -2.611 2.387 7.031 1.00 95.88 94 ARG A O 1
ATOM 701 N N . TYR A 1 95 ? -4.709 1.877 6.408 1.00 95.75 95 TYR A N 1
ATOM 702 C CA . TYR A 1 95 ? -4.944 0.849 7.402 1.00 95.75 95 TYR A CA 1
ATOM 703 C C . TYR A 1 95 ? -5.594 -0.357 6.750 1.00 95.75 95 TYR A C 1
ATOM 705 O O . TYR A 1 95 ? -6.300 -0.232 5.747 1.00 95.75 95 TYR A O 1
ATOM 713 N N . CYS A 1 96 ? -5.355 -1.507 7.352 1.00 95.88 96 CYS A N 1
ATOM 714 C CA . CYS A 1 96 ? -5.896 -2.774 6.908 1.00 95.88 96 CYS A CA 1
ATOM 715 C C . CYS A 1 96 ? -7.398 -2.860 7.200 1.00 95.88 96 CYS A C 1
ATOM 717 O O . CYS A 1 96 ? -7.927 -2.157 8.066 1.00 95.88 96 CYS A O 1
ATOM 719 N N . LYS A 1 97 ? -8.100 -3.688 6.425 1.00 92.88 97 LYS A N 1
ATOM 720 C CA . LYS A 1 97 ? -9.556 -3.872 6.511 1.00 92.88 97 LYS A CA 1
ATOM 721 C C . LYS A 1 97 ? -9.967 -4.520 7.830 1.00 92.88 97 LYS A C 1
ATOM 723 O O . LYS A 1 97 ? -11.048 -4.249 8.346 1.00 92.88 97 LYS A O 1
ATOM 728 N N . ALA A 1 98 ? -9.120 -5.408 8.342 1.00 93.00 98 ALA A N 1
ATOM 729 C CA . ALA A 1 98 ? -9.317 -6.106 9.601 1.00 93.00 98 ALA A CA 1
ATOM 730 C C . ALA A 1 98 ? -8.415 -5.530 10.703 1.00 93.00 98 ALA A C 1
ATOM 732 O O . ALA A 1 98 ? -7.701 -4.544 10.516 1.00 93.00 98 ALA A O 1
ATOM 733 N N . SER A 1 99 ? -8.457 -6.153 11.882 1.00 92.31 99 SER A N 1
ATOM 734 C CA . SER A 1 99 ? -7.594 -5.766 12.997 1.00 92.31 99 SER A CA 1
ATOM 735 C C . SER A 1 99 ? -6.110 -5.921 12.688 1.00 92.31 99 SER A C 1
ATOM 737 O O . SER A 1 99 ? -5.299 -5.116 13.136 1.00 92.31 99 SER A O 1
ATOM 739 N N . GLU A 1 100 ? -5.784 -6.942 11.902 1.00 93.56 100 GLU A N 1
ATOM 740 C CA . GLU A 1 100 ? -4.438 -7.283 11.466 1.00 93.56 100 GLU A CA 1
ATOM 741 C C . GLU A 1 100 ? -4.369 -7.254 9.948 1.00 93.56 100 GLU A C 1
ATOM 743 O O . GLU A 1 100 ? -5.331 -7.599 9.256 1.00 93.56 100 GLU A O 1
ATOM 748 N N . CYS A 1 101 ? -3.208 -6.857 9.449 1.00 95.94 101 CYS A N 1
ATOM 749 C CA . CYS A 1 101 ? -2.928 -6.811 8.031 1.00 95.94 101 CYS A CA 1
ATOM 750 C C . CYS A 1 101 ? -2.671 -8.202 7.454 1.00 95.94 101 CYS A C 1
ATOM 752 O O . CYS A 1 101 ? -1.808 -8.935 7.939 1.00 95.94 101 CYS A O 1
ATOM 754 N N . LYS A 1 102 ? -3.344 -8.534 6.353 1.00 95.50 102 LYS A N 1
ATOM 755 C CA . LYS A 1 102 ? -3.094 -9.757 5.584 1.00 95.50 102 LYS A CA 1
ATOM 756 C C . LYS A 1 102 ? -2.792 -9.413 4.138 1.00 95.50 102 LYS A C 1
ATOM 758 O O . LYS A 1 102 ? -3.567 -8.732 3.476 1.00 95.50 102 LYS A O 1
ATOM 763 N N . VAL A 1 103 ? -1.683 -9.937 3.612 1.00 94.44 103 VAL A N 1
ATOM 764 C CA . VAL A 1 103 ? -1.250 -9.654 2.232 1.00 94.44 103 VAL A CA 1
ATOM 765 C C . VAL A 1 103 ? -2.351 -9.981 1.215 1.00 94.44 103 VAL A C 1
ATOM 767 O O . VAL A 1 103 ? -2.554 -9.202 0.296 1.00 94.44 103 VAL A O 1
ATOM 770 N N . GLY A 1 104 ? -3.090 -11.083 1.369 1.00 93.06 104 GLY A N 1
ATOM 771 C CA . GLY A 1 104 ? -4.180 -11.427 0.444 1.00 93.06 104 GLY A CA 1
ATOM 772 C C . GLY A 1 104 ? -5.342 -10.424 0.452 1.00 93.06 104 GLY A C 1
ATOM 773 O O . GLY A 1 104 ? -5.840 -10.051 -0.606 1.00 93.06 104 GLY A O 1
ATOM 774 N N . ASP A 1 105 ? -5.727 -9.939 1.633 1.00 95.12 105 ASP A N 1
ATOM 775 C CA . ASP A 1 105 ? -6.944 -9.138 1.815 1.00 95.12 105 ASP A CA 1
ATOM 776 C C . ASP A 1 105 ? -6.702 -7.633 1.624 1.00 95.12 105 ASP A C 1
ATOM 778 O O . ASP A 1 105 ? -7.587 -6.890 1.173 1.00 95.12 105 ASP A O 1
ATOM 782 N N . ASP A 1 106 ? -5.493 -7.183 1.961 1.00 97.31 106 ASP A N 1
ATOM 783 C CA . ASP A 1 106 ? -5.139 -5.773 2.107 1.00 97.31 106 ASP A CA 1
ATOM 784 C C . ASP A 1 106 ? -4.164 -5.265 1.042 1.00 97.31 106 ASP A C 1
ATOM 786 O O . ASP A 1 106 ? -3.904 -4.063 0.985 1.00 97.31 106 ASP A O 1
ATOM 790 N N . ARG A 1 107 ? -3.642 -6.124 0.153 1.00 96.19 107 ARG A N 1
ATOM 791 C CA . ARG A 1 107 ? -2.705 -5.697 -0.903 1.00 96.19 107 ARG A CA 1
ATOM 792 C C . ARG A 1 107 ? -3.265 -4.567 -1.760 1.00 96.19 107 ARG A C 1
ATOM 794 O O . ARG A 1 107 ? -2.586 -3.566 -1.935 1.00 96.19 107 ARG A O 1
ATOM 801 N N . ALA A 1 108 ? -4.509 -4.666 -2.224 1.00 96.19 108 ALA A N 1
ATOM 802 C CA . ALA A 1 108 ? -5.132 -3.592 -3.005 1.00 96.19 108 ALA A CA 1
ATOM 803 C C . ALA A 1 108 ? -5.347 -2.301 -2.187 1.00 96.19 108 ALA A C 1
ATOM 805 O O . ALA A 1 108 ? -5.352 -1.198 -2.737 1.00 96.19 108 ALA A O 1
ATOM 806 N N . THR A 1 109 ? -5.506 -2.429 -0.865 1.00 96.31 109 THR A N 1
ATOM 807 C CA . THR A 1 109 ? -5.635 -1.289 0.046 1.00 96.31 109 THR A CA 1
ATOM 808 C C . THR A 1 109 ? -4.296 -0.581 0.224 1.00 96.31 109 THR A C 1
ATOM 810 O O . THR A 1 109 ? -4.266 0.645 0.146 1.00 96.31 109 THR A O 1
ATOM 813 N N . CYS A 1 110 ? -3.212 -1.331 0.441 1.00 97.81 110 CYS A N 1
ATOM 814 C CA . CYS A 1 110 ? -1.907 -0.819 0.870 1.00 97.81 110 CYS A CA 1
ATOM 815 C C . CYS A 1 110 ? -0.897 -0.601 -0.272 1.00 97.81 110 CYS A C 1
ATOM 817 O O . CYS A 1 110 ? 0.016 0.212 -0.130 1.00 97.81 110 CYS A O 1
ATOM 819 N N . CYS A 1 111 ? -1.050 -1.310 -1.389 1.00 98.25 111 CYS A N 1
ATOM 820 C CA . CYS A 1 111 ? -0.072 -1.371 -2.471 1.00 98.25 111 CYS A CA 1
ATOM 821 C C . CYS A 1 111 ? -0.673 -0.918 -3.809 1.00 98.25 111 CYS A C 1
ATOM 823 O O . CYS A 1 111 ? -1.877 -1.034 -4.049 1.00 98.25 111 CYS A O 1
ATOM 825 N N . ASP A 1 112 ? 0.184 -0.409 -4.683 1.00 97.62 112 ASP A N 1
ATOM 826 C CA . ASP A 1 112 ? -0.076 -0.264 -6.111 1.00 97.62 112 ASP A CA 1
ATOM 827 C C . ASP A 1 112 ? 0.668 -1.365 -6.872 1.00 97.62 112 ASP A C 1
ATOM 829 O O . ASP A 1 112 ? 1.731 -1.824 -6.447 1.00 97.62 112 ASP A O 1
ATOM 833 N N . GLU A 1 113 ? 0.100 -1.802 -7.991 1.00 96.62 113 GLU A N 1
ATOM 834 C CA . GLU A 1 113 ? 0.801 -2.683 -8.920 1.00 96.62 113 GLU A CA 1
ATOM 835 C C . GLU A 1 113 ? 1.837 -1.867 -9.706 1.00 96.62 113 GLU A C 1
ATOM 837 O O . GLU A 1 113 ? 1.591 -0.716 -10.083 1.00 96.62 113 GLU A O 1
ATOM 842 N N . ARG A 1 114 ? 3.006 -2.456 -9.948 1.00 96.31 114 ARG A N 1
ATOM 843 C CA . ARG A 1 114 ? 4.026 -1.881 -10.826 1.00 96.31 114 ARG A CA 1
ATOM 844 C C . ARG A 1 114 ? 3.548 -1.913 -12.268 1.00 96.31 114 ARG A C 1
ATOM 846 O O . ARG A 1 114 ? 2.959 -2.907 -12.705 1.00 96.31 114 ARG A O 1
ATOM 853 N N . ALA A 1 115 ? 3.868 -0.863 -13.020 1.00 95.31 115 ALA A N 1
ATOM 854 C CA . ALA A 1 115 ? 3.579 -0.833 -14.448 1.00 95.31 115 ALA A CA 1
ATOM 855 C C . ALA A 1 115 ? 4.299 -1.975 -15.172 1.00 95.31 115 ALA A C 1
ATOM 857 O O . ALA A 1 115 ? 5.444 -2.302 -14.852 1.00 95.31 115 ALA A O 1
ATOM 858 N N . GLN A 1 116 ? 3.635 -2.573 -16.158 1.00 94.69 116 GLN A N 1
ATOM 859 C CA . GLN A 1 116 ? 4.292 -3.503 -17.068 1.00 94.69 116 GLN A CA 1
ATOM 860 C C . GLN A 1 116 ? 5.101 -2.708 -18.093 1.00 94.69 116 GLN A C 1
ATOM 862 O O . GLN A 1 116 ? 4.634 -1.680 -18.590 1.00 94.69 116 GLN A O 1
ATOM 867 N N . CYS A 1 117 ? 6.281 -3.203 -18.475 1.00 94.25 117 CYS A N 1
ATOM 868 C CA . CYS A 1 117 ? 7.100 -2.543 -19.498 1.00 94.25 117 CYS A CA 1
ATOM 869 C C . CYS A 1 117 ? 6.351 -2.401 -20.834 1.00 94.25 117 CYS A C 1
ATOM 871 O O . CYS A 1 117 ? 6.599 -1.471 -21.590 1.00 94.25 117 CYS A O 1
ATOM 873 N N . LYS A 1 118 ? 5.380 -3.276 -21.122 1.00 91.19 118 LYS A N 1
ATOM 874 C CA . LYS A 1 118 ? 4.530 -3.168 -22.318 1.00 91.19 118 LYS A CA 1
ATOM 875 C C . LYS A 1 118 ? 3.702 -1.876 -22.383 1.00 91.19 118 LYS A C 1
ATOM 877 O O . LYS A 1 118 ? 3.359 -1.448 -23.480 1.00 91.19 118 LYS A O 1
ATOM 882 N N . ASP A 1 119 ? 3.363 -1.299 -21.229 1.00 88.12 119 ASP A N 1
ATOM 883 C CA . ASP A 1 119 ? 2.497 -0.120 -21.118 1.00 88.12 119 ASP A CA 1
ATOM 884 C C . ASP A 1 119 ? 3.315 1.184 -21.154 1.00 88.12 119 ASP A C 1
ATOM 886 O O . ASP A 1 119 ? 2.759 2.281 -21.249 1.00 88.12 119 ASP A O 1
ATOM 890 N N . SER A 1 120 ? 4.647 1.068 -21.129 1.00 80.81 120 SER A N 1
ATOM 891 C CA . SER A 1 120 ? 5.577 2.152 -21.425 1.00 80.81 120 SER A CA 1
ATOM 892 C C . SER A 1 120 ? 5.482 2.511 -22.906 1.00 80.81 120 SER A C 1
ATOM 894 O O . SER A 1 120 ? 6.237 1.994 -23.724 1.00 80.81 120 SER A O 1
ATOM 896 N N . LYS A 1 121 ? 4.579 3.420 -23.269 1.00 66.81 121 LYS A N 1
ATOM 897 C CA . LYS A 1 121 ? 4.612 4.083 -24.580 1.00 66.81 121 LYS A CA 1
ATOM 898 C C . LYS A 1 121 ? 5.835 5.008 -24.630 1.00 66.81 121 LYS A C 1
ATOM 900 O O . LYS A 1 121 ? 5.736 6.162 -24.232 1.00 66.81 121 LYS A O 1
ATOM 905 N N . ASP A 1 122 ? 6.989 4.450 -24.986 1.00 65.00 122 ASP A N 1
ATOM 906 C CA . ASP A 1 122 ? 8.304 5.091 -25.183 1.00 65.00 122 ASP A CA 1
ATOM 907 C C . ASP A 1 122 ? 8.969 5.741 -23.950 1.00 65.00 122 ASP A C 1
ATOM 909 O O . ASP A 1 122 ? 10.185 5.923 -23.923 1.00 65.00 122 ASP A O 1
ATOM 913 N N . ASN A 1 123 ? 8.232 5.999 -22.867 1.00 73.81 123 ASN A N 1
ATOM 914 C CA . ASN A 1 123 ? 8.752 6.690 -21.679 1.00 73.81 123 ASN A CA 1
ATOM 915 C C . ASN A 1 123 ? 9.896 5.963 -20.945 1.00 73.81 123 ASN A C 1
ATOM 917 O O . ASN A 1 123 ? 10.708 6.620 -20.297 1.00 73.81 123 ASN A O 1
ATOM 921 N N . ALA A 1 124 ? 9.984 4.630 -21.018 1.00 86.94 124 ALA A N 1
ATOM 922 C CA . ALA A 1 124 ? 11.112 3.888 -20.450 1.00 86.94 124 ALA A CA 1
ATOM 923 C C . ALA A 1 124 ? 12.366 3.957 -21.332 1.00 86.94 124 ALA A C 1
ATOM 925 O O . ALA A 1 124 ? 13.468 4.026 -20.807 1.00 86.94 124 ALA A O 1
ATOM 926 N N . CYS A 1 125 ? 12.217 3.970 -22.660 1.00 90.06 125 CYS A N 1
ATOM 927 C CA . CYS A 1 125 ? 13.354 3.916 -23.591 1.00 90.06 125 CYS A CA 1
ATOM 928 C C . CYS A 1 125 ? 13.827 5.305 -24.039 1.00 90.06 125 CYS A C 1
ATOM 930 O O . CYS A 1 125 ? 14.878 5.442 -24.666 1.00 90.06 125 CYS A O 1
ATOM 932 N N . GLY A 1 126 ? 13.066 6.341 -23.677 1.00 85.56 126 GLY A N 1
ATOM 933 C CA . GLY A 1 126 ? 13.301 7.706 -24.117 1.00 85.56 126 GLY A CA 1
ATOM 934 C C . GLY A 1 126 ? 13.015 7.878 -25.609 1.00 85.56 126 GLY A C 1
ATOM 935 O O . GLY A 1 126 ? 12.628 6.951 -26.313 1.00 85.56 126 GLY A O 1
ATOM 936 N N . SER A 1 127 ? 13.232 9.090 -26.112 1.00 82.19 127 SER A N 1
ATOM 937 C CA . SER A 1 127 ? 13.047 9.432 -27.528 1.00 82.19 127 SER A CA 1
ATOM 938 C C . SER A 1 127 ? 14.297 9.185 -28.383 1.00 82.19 127 SER A C 1
ATOM 940 O O . SER A 1 127 ? 14.401 9.708 -29.490 1.00 82.19 127 SER A O 1
ATOM 942 N N . SER A 1 128 ? 15.298 8.477 -27.853 1.00 75.19 128 SER A N 1
ATOM 943 C CA . SER A 1 128 ? 16.552 8.232 -28.567 1.00 75.19 128 SER A CA 1
ATOM 944 C C . SER A 1 128 ? 16.442 6.993 -29.453 1.00 75.19 128 SER A C 1
ATOM 946 O O . SER A 1 128 ? 15.913 5.974 -29.024 1.00 75.19 128 SER A O 1
ATOM 948 N N . ASN A 1 129 ? 17.039 7.034 -30.644 1.00 74.00 129 ASN A N 1
ATOM 949 C CA . ASN A 1 129 ? 17.081 5.887 -31.563 1.00 74.00 129 ASN A CA 1
ATOM 950 C C . ASN A 1 129 ? 18.018 4.752 -31.091 1.00 74.00 129 ASN A C 1
ATOM 952 O O . ASN A 1 129 ? 18.231 3.787 -31.818 1.00 74.00 129 ASN A O 1
ATOM 956 N N . SER A 1 130 ? 18.615 4.878 -29.903 1.00 82.31 130 SER A N 1
ATOM 957 C CA . SER A 1 130 ? 19.592 3.928 -29.361 1.00 82.31 130 SER A CA 1
ATOM 958 C C . SER A 1 130 ? 18.959 2.817 -28.525 1.00 82.31 130 SER A C 1
ATOM 960 O O . SER A 1 130 ? 19.654 1.861 -28.186 1.00 82.31 130 SER A O 1
ATOM 962 N N . TYR A 1 131 ? 17.671 2.932 -28.192 1.00 86.75 131 TYR A N 1
ATOM 963 C CA . TYR A 1 131 ? 16.945 1.956 -27.387 1.00 86.75 131 TYR A CA 1
ATOM 964 C C . TYR A 1 131 ? 15.559 1.702 -27.958 1.00 86.75 131 TYR A C 1
ATOM 966 O O . TYR A 1 131 ? 14.893 2.607 -28.452 1.00 86.75 131 TYR A O 1
ATOM 974 N N . GLN A 1 132 ? 15.104 0.465 -27.827 1.00 87.88 132 GLN A N 1
ATOM 975 C CA . GLN A 1 132 ? 13.727 0.076 -28.101 1.00 87.88 132 GLN A CA 1
ATOM 976 C C . GLN A 1 132 ? 13.217 -0.820 -26.984 1.00 87.88 132 GLN A C 1
ATOM 978 O O . GLN A 1 132 ? 14.005 -1.425 -26.256 1.00 87.88 132 GLN A O 1
ATOM 983 N N . LEU A 1 133 ? 11.895 -0.909 -26.848 1.00 88.19 133 LEU A N 1
ATOM 984 C CA . LEU A 1 133 ? 11.284 -1.856 -25.924 1.00 88.19 133 LEU A CA 1
ATOM 985 C C . LEU A 1 133 ? 11.727 -3.277 -26.264 1.00 88.19 133 LEU A C 1
ATOM 987 O O . LEU A 1 133 ? 11.815 -3.646 -27.433 1.00 88.19 133 LEU A O 1
ATOM 991 N N . ARG A 1 134 ? 11.954 -4.084 -25.231 1.00 88.25 134 ARG A N 1
ATOM 992 C CA . ARG A 1 134 ? 12.271 -5.497 -25.421 1.00 88.25 134 ARG A CA 1
ATOM 993 C C . ARG A 1 134 ? 11.077 -6.257 -26.001 1.00 88.25 134 ARG A C 1
ATOM 995 O O . ARG A 1 134 ? 9.913 -5.960 -25.702 1.00 88.25 134 ARG A O 1
ATOM 1002 N N . ASP A 1 135 ? 11.354 -7.304 -26.766 1.00 85.69 135 ASP A N 1
ATOM 1003 C CA . ASP A 1 135 ? 10.299 -8.185 -27.280 1.00 85.69 135 ASP A CA 1
ATOM 1004 C C . ASP A 1 135 ? 9.617 -8.968 -26.148 1.00 85.69 135 ASP A C 1
ATOM 1006 O O . ASP A 1 135 ? 8.396 -9.126 -26.131 1.00 85.69 135 ASP A O 1
ATOM 1010 N N . ASP A 1 136 ? 10.389 -9.349 -25.129 1.00 87.38 136 ASP A N 1
ATOM 1011 C CA . ASP A 1 136 ? 9.945 -10.054 -23.924 1.00 87.38 136 ASP A CA 1
ATOM 1012 C C . ASP A 1 136 ? 9.385 -9.122 -22.828 1.00 87.38 136 ASP A C 1
ATOM 1014 O O . ASP A 1 136 ? 9.168 -9.556 -21.696 1.00 87.38 136 ASP A O 1
ATOM 1018 N N . ARG A 1 137 ? 9.064 -7.859 -23.154 1.00 89.62 137 ARG A N 1
ATOM 1019 C CA . ARG A 1 137 ? 8.568 -6.820 -22.218 1.00 89.62 137 ARG A CA 1
ATOM 1020 C C . ARG A 1 137 ? 7.330 -7.190 -21.395 1.00 89.62 137 ARG A C 1
ATOM 1022 O O . ARG A 1 137 ? 7.004 -6.488 -20.442 1.00 89.62 137 ARG A O 1
ATOM 1029 N N . LEU A 1 138 ? 6.608 -8.251 -21.756 1.00 90.44 138 LEU A N 1
ATOM 1030 C CA . LEU A 1 138 ? 5.491 -8.775 -20.960 1.00 90.44 138 LEU A CA 1
ATOM 1031 C C . LEU A 1 138 ? 5.958 -9.431 -19.650 1.00 90.44 138 LEU A C 1
ATOM 1033 O O . LEU A 1 138 ? 5.174 -9.513 -18.708 1.00 90.44 138 LEU A O 1
ATOM 1037 N N . ASN A 1 139 ? 7.222 -9.857 -19.588 1.00 92.31 139 ASN A N 1
ATOM 1038 C CA . ASN A 1 139 ? 7.827 -10.522 -18.434 1.00 92.31 139 ASN A CA 1
ATOM 1039 C C . ASN A 1 139 ? 8.475 -9.544 -17.445 1.00 92.31 139 ASN A C 1
ATOM 1041 O O . ASN A 1 139 ? 8.927 -9.958 -16.380 1.00 92.31 139 ASN A O 1
ATOM 1045 N N . TYR A 1 140 ? 8.528 -8.255 -17.791 1.00 93.75 140 TYR A N 1
ATOM 1046 C CA . TYR A 1 140 ? 9.229 -7.237 -17.021 1.00 93.75 140 TYR A CA 1
ATOM 1047 C C . TYR A 1 140 ? 8.276 -6.157 -16.520 1.00 93.75 140 TYR A C 1
ATOM 1049 O O . TYR A 1 140 ? 7.289 -5.783 -17.168 1.00 93.75 140 TYR A O 1
ATOM 1057 N N . ARG A 1 141 ? 8.598 -5.638 -15.338 1.00 95.19 141 ARG A N 1
ATOM 1058 C CA . ARG A 1 141 ? 7.863 -4.567 -14.677 1.00 95.19 141 ARG A CA 1
ATOM 1059 C C . ARG A 1 141 ? 8.800 -3.457 -14.262 1.00 95.19 141 ARG A C 1
ATOM 1061 O O . ARG A 1 141 ? 9.965 -3.687 -13.956 1.00 95.19 141 ARG A O 1
ATOM 1068 N N . CYS A 1 142 ? 8.233 -2.269 -14.210 1.00 96.00 142 CYS A N 1
ATOM 1069 C CA . CYS A 1 142 ? 8.942 -1.057 -13.870 1.00 96.00 142 CYS A CA 1
ATOM 1070 C C . CYS A 1 142 ? 9.167 -0.958 -12.355 1.00 96.00 142 CYS A C 1
ATOM 1072 O O . CYS A 1 142 ? 8.501 -1.607 -11.537 1.00 96.00 142 CYS A O 1
ATOM 1074 N N . VAL A 1 143 ? 10.116 -0.118 -11.957 1.00 94.75 143 VAL A N 1
ATOM 1075 C CA . VAL A 1 143 ? 10.424 0.160 -10.557 1.00 94.75 143 VAL A CA 1
ATOM 1076 C C . VAL A 1 143 ? 9.219 0.805 -9.859 1.00 94.75 143 VAL A C 1
ATOM 1078 O O . VAL A 1 143 ? 8.986 0.575 -8.672 1.00 94.75 143 VAL A O 1
ATOM 1081 N N . GLY A 1 144 ? 8.434 1.586 -10.605 1.00 94.38 144 GLY A N 1
ATOM 1082 C CA . GLY A 1 144 ? 7.279 2.323 -10.108 1.00 94.38 144 GLY A CA 1
ATOM 1083 C C . GLY A 1 144 ? 5.949 1.970 -10.781 1.00 94.38 144 GLY A C 1
ATOM 1084 O O . GLY A 1 144 ? 5.809 1.015 -11.546 1.00 94.38 144 GLY A O 1
ATOM 1085 N N . LYS A 1 145 ? 4.950 2.816 -10.509 1.00 94.31 145 LYS A N 1
ATOM 1086 C CA . LYS A 1 145 ? 3.622 2.795 -11.152 1.00 94.31 145 LYS A CA 1
ATOM 1087 C C . LYS A 1 145 ? 3.649 3.288 -12.603 1.00 94.31 145 LYS A C 1
ATOM 1089 O O . LYS A 1 145 ? 2.675 3.158 -13.332 1.00 94.31 145 LYS A O 1
ATOM 1094 N N . THR A 1 146 ? 4.759 3.890 -13.000 1.00 93.44 146 THR A N 1
ATOM 1095 C CA . THR A 1 146 ? 5.041 4.379 -14.345 1.00 93.44 146 THR A CA 1
ATOM 1096 C C . THR A 1 146 ? 6.475 4.019 -14.676 1.00 93.44 146 THR A C 1
ATOM 1098 O O . THR A 1 146 ? 7.328 4.034 -13.787 1.00 93.44 146 THR A O 1
ATOM 1101 N N . CYS A 1 147 ? 6.734 3.737 -15.944 1.00 94.38 147 CYS A N 1
ATOM 1102 C CA . CYS A 1 147 ? 8.072 3.447 -16.432 1.00 94.38 147 CYS A CA 1
ATOM 1103 C C . CYS A 1 147 ? 8.769 4.734 -16.878 1.00 94.38 147 CYS A C 1
ATOM 1105 O O . CYS A 1 147 ? 8.144 5.601 -17.492 1.00 94.38 147 CYS A O 1
ATOM 1107 N N . THR A 1 148 ? 10.052 4.852 -16.560 1.00 93.25 148 THR A N 1
ATOM 1108 C CA . THR A 1 148 ? 10.873 6.047 -16.756 1.00 93.25 148 THR A CA 1
ATOM 1109 C C . THR A 1 148 ? 12.266 5.667 -17.243 1.00 93.25 148 THR A C 1
ATOM 1111 O O . THR A 1 148 ? 12.850 4.700 -16.761 1.00 93.25 148 THR A O 1
ATOM 1114 N N . THR A 1 149 ? 12.853 6.467 -18.132 1.00 90.56 149 THR A N 1
ATOM 1115 C CA . THR A 1 149 ? 14.226 6.246 -18.620 1.00 90.56 149 THR A CA 1
ATOM 1116 C C . THR A 1 149 ? 15.271 6.194 -17.506 1.00 90.56 149 THR A C 1
ATOM 1118 O O . THR A 1 149 ? 16.241 5.459 -17.612 1.00 90.56 149 THR A O 1
ATOM 1121 N N . GLY A 1 150 ? 15.076 6.922 -16.403 1.00 90.44 150 GLY A N 1
ATOM 1122 C CA . GLY A 1 150 ? 16.050 6.940 -15.308 1.00 90.44 150 GLY A CA 1
ATOM 1123 C C . GLY A 1 150 ? 16.159 5.624 -14.531 1.00 90.44 150 GLY A C 1
ATOM 1124 O O . GLY A 1 150 ? 17.241 5.299 -14.056 1.00 90.44 150 GLY A O 1
ATOM 1125 N N . ASN A 1 151 ? 15.062 4.872 -14.399 1.00 92.88 151 ASN A N 1
ATOM 1126 C CA . ASN A 1 151 ? 15.016 3.679 -13.542 1.00 92.88 151 ASN A CA 1
ATOM 1127 C C . ASN A 1 151 ? 14.752 2.382 -14.311 1.00 92.88 151 ASN A C 1
ATOM 1129 O O . ASN A 1 151 ? 15.053 1.305 -13.806 1.00 92.88 151 ASN A O 1
ATOM 1133 N N . ASP A 1 152 ? 14.161 2.477 -15.502 1.00 95.12 152 ASP A N 1
ATOM 1134 C CA . ASP A 1 152 ? 13.557 1.335 -16.187 1.00 95.12 152 ASP A CA 1
ATOM 1135 C C . ASP A 1 152 ? 14.199 1.037 -17.547 1.00 95.12 152 ASP A C 1
ATOM 1137 O O . ASP A 1 152 ? 13.805 0.068 -18.191 1.00 95.12 152 ASP A O 1
ATOM 1141 N N . LEU A 1 153 ? 15.191 1.826 -17.980 1.00 92.00 153 LEU A N 1
ATOM 1142 C CA . LEU A 1 153 ? 15.839 1.688 -19.289 1.00 92.00 153 LEU A CA 1
ATOM 1143 C C . LEU A 1 153 ? 16.409 0.281 -19.505 1.00 92.00 153 LEU A C 1
ATOM 1145 O O . LEU A 1 153 ? 15.994 -0.412 -20.424 1.00 92.00 153 LEU A O 1
ATOM 1149 N N . GLU A 1 154 ? 17.274 -0.191 -18.609 1.00 90.44 154 GLU A N 1
ATOM 1150 C CA . GLU A 1 154 ? 17.903 -1.518 -18.733 1.00 90.44 154 GLU A CA 1
ATOM 1151 C C . GLU A 1 154 ? 16.920 -2.682 -18.529 1.00 90.44 154 GLU A C 1
ATOM 1153 O O . GLU A 1 154 ? 17.138 -3.796 -19.003 1.00 90.44 154 GLU A O 1
ATOM 1158 N N . THR A 1 155 ? 15.822 -2.442 -17.807 1.00 92.12 155 THR A N 1
ATOM 1159 C CA . THR A 1 155 ? 14.823 -3.480 -17.513 1.00 92.12 155 THR A CA 1
ATOM 1160 C C . THR A 1 155 ? 13.825 -3.634 -18.658 1.00 92.12 155 THR A C 1
ATOM 1162 O O . THR A 1 155 ? 13.487 -4.750 -19.047 1.00 92.12 155 THR A O 1
ATOM 1165 N N . CYS A 1 156 ? 13.338 -2.520 -19.204 1.00 93.69 156 CYS A N 1
ATOM 1166 C CA . CYS A 1 156 ? 12.276 -2.510 -20.205 1.00 93.69 156 CYS A CA 1
ATOM 1167 C C . CYS A 1 156 ? 12.779 -2.398 -21.641 1.00 93.69 156 CYS A C 1
ATOM 1169 O O . CYS A 1 156 ? 12.019 -2.703 -22.566 1.00 93.69 156 CYS A O 1
ATOM 1171 N N . CYS A 1 157 ? 14.017 -1.952 -21.842 1.00 91.94 157 CYS A N 1
ATOM 1172 C CA . CYS A 1 157 ? 14.553 -1.638 -23.155 1.00 91.94 157 CYS A CA 1
ATOM 1173 C C . CYS A 1 157 ? 15.788 -2.476 -23.472 1.00 91.94 157 CYS A C 1
ATOM 1175 O O . CYS A 1 157 ? 16.428 -3.069 -22.607 1.00 91.94 157 CYS A O 1
ATOM 1177 N N . GLN A 1 158 ? 16.092 -2.544 -24.758 1.00 87.69 158 GLN A N 1
ATOM 1178 C CA . GLN A 1 158 ? 17.302 -3.136 -25.294 1.00 87.69 158 GLN A CA 1
ATOM 1179 C C . GLN A 1 158 ? 17.992 -2.130 -26.200 1.00 87.69 158 GLN A C 1
ATOM 1181 O O . GLN A 1 158 ? 17.341 -1.351 -26.903 1.00 87.69 158 GLN A O 1
ATOM 1186 N N . HIS A 1 159 ? 19.320 -2.162 -26.175 1.00 85.06 159 HIS A N 1
ATOM 1187 C CA . HIS A 1 159 ? 20.135 -1.345 -27.053 1.00 85.06 159 HIS A CA 1
ATOM 1188 C C . HIS A 1 159 ? 19.947 -1.753 -28.512 1.00 85.06 159 HIS A C 1
ATOM 1190 O O . HIS A 1 159 ? 20.095 -2.922 -28.889 1.00 85.06 159 HIS A O 1
ATOM 1196 N N . MET A 1 160 ? 19.676 -0.753 -29.339 1.00 79.31 160 MET A N 1
ATOM 1197 C CA . MET A 1 160 ? 19.744 -0.883 -30.782 1.00 79.31 160 MET A CA 1
ATOM 1198 C C . MET A 1 160 ? 21.187 -0.799 -31.255 1.00 79.31 160 MET A C 1
ATOM 1200 O O . MET A 1 160 ? 21.972 0.013 -30.758 1.00 79.31 160 MET A O 1
ATOM 1204 N N . CYS A 1 161 ? 21.515 -1.594 -32.271 1.00 73.81 161 CYS A N 1
ATOM 1205 C CA . CYS A 1 161 ? 22.758 -1.404 -32.999 1.00 73.81 161 CYS A CA 1
ATOM 1206 C C . CYS A 1 161 ? 22.725 -0.032 -33.686 1.00 73.81 161 CYS A C 1
ATOM 1208 O O . CYS A 1 161 ? 21.830 0.255 -34.479 1.00 73.81 161 CYS A O 1
ATOM 1210 N N . THR A 1 162 ? 23.692 0.828 -33.367 1.00 72.06 162 THR A N 1
ATOM 1211 C CA . THR A 1 162 ? 23.841 2.144 -34.005 1.00 72.06 162 THR A CA 1
ATOM 1212 C C . THR A 1 162 ? 25.024 2.144 -34.956 1.00 72.06 162 THR A C 1
ATOM 1214 O O . THR A 1 162 ? 25.950 1.349 -34.815 1.00 72.06 162 THR A O 1
ATOM 1217 N N . ASP A 1 163 ? 25.025 3.066 -35.913 1.00 68.19 163 ASP A N 1
ATOM 1218 C CA . ASP A 1 163 ? 26.092 3.202 -36.910 1.00 68.19 163 ASP A CA 1
ATOM 1219 C C . ASP A 1 163 ? 27.492 3.299 -36.293 1.00 68.19 163 ASP A C 1
ATOM 1221 O O . ASP A 1 163 ? 28.451 2.752 -36.836 1.00 68.19 163 ASP A O 1
ATOM 1225 N N . ALA A 1 164 ? 27.591 3.927 -35.119 1.00 65.88 164 ALA A N 1
ATOM 1226 C CA . ALA A 1 164 ? 28.827 4.049 -34.356 1.00 65.88 164 ALA A CA 1
ATOM 1227 C C . ALA A 1 164 ? 29.401 2.691 -33.907 1.00 65.88 164 ALA A C 1
ATOM 1229 O O . ALA A 1 164 ? 30.608 2.562 -33.727 1.00 65.88 164 ALA A O 1
ATOM 1230 N N . MET A 1 165 ? 28.566 1.659 -33.761 1.00 66.31 165 MET A N 1
ATOM 1231 C CA . MET A 1 165 ? 28.998 0.311 -33.375 1.00 66.31 165 MET A CA 1
ATOM 1232 C C . MET A 1 165 ? 29.631 -0.472 -34.532 1.00 66.31 165 MET A C 1
ATOM 1234 O O . MET A 1 165 ? 30.324 -1.457 -34.293 1.00 66.31 165 MET A O 1
ATOM 1238 N N . CYS A 1 166 ? 29.442 -0.023 -35.776 1.00 60.69 166 CYS A N 1
ATOM 1239 C CA . CYS A 1 166 ? 30.117 -0.556 -36.962 1.00 60.69 166 CYS A CA 1
ATOM 1240 C C . CYS A 1 166 ? 31.257 0.354 -37.444 1.00 60.69 166 CYS A C 1
ATOM 1242 O O . CYS A 1 166 ? 31.641 0.279 -38.605 1.00 60.69 166 CYS A O 1
ATOM 1244 N N . ALA A 1 167 ? 31.798 1.222 -36.583 1.00 58.28 167 ALA A N 1
ATOM 1245 C CA . ALA A 1 167 ? 32.820 2.197 -36.967 1.00 58.28 167 ALA A CA 1
ATOM 1246 C C . ALA A 1 167 ? 34.221 1.600 -37.222 1.00 58.28 167 ALA A C 1
ATOM 1248 O O . ALA A 1 167 ? 35.137 2.345 -37.563 1.00 58.28 167 ALA A O 1
ATOM 1249 N N . SER A 1 168 ? 34.422 0.286 -37.058 1.00 61.12 168 SER A N 1
ATOM 1250 C CA . SER A 1 168 ? 35.680 -0.350 -37.458 1.00 61.12 168 SER A CA 1
ATOM 1251 C C . SER A 1 168 ? 35.691 -0.604 -38.967 1.00 61.12 168 SER A C 1
ATOM 1253 O O . SER A 1 168 ? 34.739 -1.143 -39.526 1.00 61.12 168 SER A O 1
ATOM 1255 N N . GLU A 1 169 ? 36.804 -0.276 -39.629 1.00 57.34 169 GLU A N 1
ATOM 1256 C CA . GLU A 1 169 ? 36.989 -0.480 -41.080 1.00 57.34 169 GLU A CA 1
ATOM 1257 C C . GLU A 1 169 ? 36.859 -1.955 -41.515 1.00 57.34 169 GLU A C 1
ATOM 1259 O O . GLU A 1 169 ? 36.730 -2.258 -42.699 1.00 57.34 169 GLU A O 1
ATOM 1264 N N . ALA A 1 170 ? 36.863 -2.887 -40.558 1.00 56.22 170 ALA A N 1
ATOM 1265 C CA . ALA A 1 170 ? 36.768 -4.323 -40.785 1.00 56.22 170 ALA A CA 1
ATOM 1266 C C . ALA A 1 170 ? 35.325 -4.863 -40.856 1.00 56.22 170 ALA A C 1
ATOM 1268 O O . ALA A 1 170 ? 35.145 -6.054 -41.116 1.00 56.22 170 ALA A O 1
ATOM 1269 N N . MET A 1 171 ? 34.295 -4.047 -40.598 1.00 60.78 171 MET A N 1
ATOM 1270 C CA . MET A 1 171 ? 32.904 -4.512 -40.552 1.00 60.78 171 MET A CA 1
ATOM 1271 C C . MET A 1 171 ? 31.972 -3.658 -41.413 1.00 60.78 171 MET A C 1
ATOM 1273 O O . MET A 1 171 ? 32.008 -2.435 -41.390 1.00 60.78 171 MET A O 1
ATOM 1277 N N . THR A 1 172 ? 31.082 -4.316 -42.158 1.00 58.62 172 THR A N 1
ATOM 1278 C CA . THR A 1 172 ? 30.015 -3.667 -42.933 1.00 58.62 172 THR A CA 1
ATOM 1279 C C . THR A 1 172 ? 28.656 -3.908 -42.281 1.00 58.62 172 THR A C 1
ATOM 1281 O O . THR A 1 172 ? 28.397 -4.977 -41.720 1.00 58.62 172 THR A O 1
ATOM 1284 N N . LYS A 1 173 ? 27.767 -2.905 -42.342 1.00 63.31 173 LYS A N 1
ATOM 1285 C CA . LYS A 1 173 ? 26.392 -3.033 -41.841 1.00 63.31 173 LYS A CA 1
ATOM 1286 C C . LYS A 1 173 ? 25.666 -4.135 -42.613 1.00 63.31 173 LYS A C 1
ATOM 1288 O O . LYS A 1 173 ? 25.676 -4.149 -43.843 1.00 63.31 173 LYS A O 1
ATOM 1293 N N . LYS A 1 174 ? 24.974 -5.022 -41.901 1.00 67.19 174 LYS A N 1
ATOM 1294 C CA . LYS A 1 174 ? 24.004 -5.929 -42.528 1.00 67.19 174 LYS A CA 1
ATOM 1295 C C . LYS A 1 174 ? 22.833 -5.124 -43.103 1.00 67.19 174 LYS A C 1
ATOM 1297 O O . LYS A 1 174 ? 22.449 -4.106 -42.538 1.00 67.19 174 L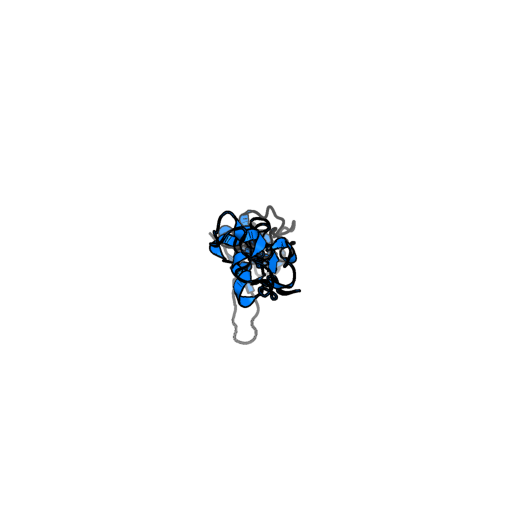YS A O 1
ATOM 1302 N N . ALA A 1 175 ? 22.210 -5.615 -44.173 1.00 59.53 175 ALA A N 1
ATOM 1303 C CA . ALA A 1 175 ? 21.047 -4.966 -44.792 1.00 59.53 175 ALA A CA 1
ATOM 1304 C C . ALA A 1 175 ? 19.853 -4.776 -43.824 1.00 59.53 175 ALA A C 1
ATOM 1306 O O . ALA A 1 175 ? 19.050 -3.869 -44.007 1.00 59.53 175 ALA A O 1
ATOM 1307 N N . SER A 1 176 ? 19.767 -5.594 -42.770 1.00 62.66 176 SER A N 1
ATOM 1308 C CA . SER A 1 176 ? 18.755 -5.562 -41.705 1.00 62.66 176 SER A CA 1
ATOM 1309 C C . SER A 1 176 ? 19.190 -4.773 -40.455 1.00 62.66 176 SER A C 1
ATOM 1311 O O . SER A 1 176 ? 18.686 -5.023 -39.363 1.00 62.66 176 SER A O 1
ATOM 1313 N N . PHE A 1 177 ? 20.137 -3.832 -40.571 1.00 63.91 177 PHE A N 1
ATOM 1314 C CA . PHE A 1 177 ? 20.760 -3.162 -39.417 1.00 63.91 177 PHE A CA 1
ATOM 1315 C C . PHE A 1 177 ? 19.768 -2.501 -38.449 1.00 63.91 177 PHE A C 1
ATOM 1317 O O . PHE A 1 177 ? 19.913 -2.628 -37.238 1.00 63.91 177 PHE A O 1
ATOM 1324 N N . SER A 1 178 ? 18.709 -1.879 -38.972 1.00 61.53 178 SER A N 1
ATOM 1325 C CA . SER A 1 178 ? 17.644 -1.247 -38.180 1.00 61.53 178 SER A CA 1
ATOM 1326 C C . SER A 1 178 ? 16.734 -2.233 -37.436 1.00 61.53 178 SER A C 1
ATOM 1328 O O . SER A 1 178 ? 15.833 -1.805 -36.729 1.00 61.53 178 SER A O 1
ATOM 1330 N N . SER A 1 179 ? 16.930 -3.540 -37.612 1.00 62.47 179 SER A N 1
ATOM 1331 C CA . SER A 1 179 ? 16.248 -4.608 -36.868 1.00 62.47 179 SER A CA 1
ATOM 1332 C C . SER A 1 179 ? 17.220 -5.476 -36.061 1.00 62.47 179 SER A C 1
ATOM 1334 O O . SER A 1 179 ? 16.834 -6.531 -35.564 1.00 62.47 179 SER A O 1
ATOM 1336 N N . LEU A 1 180 ? 18.492 -5.070 -35.963 1.00 66.69 180 LEU A N 1
ATOM 1337 C CA . LEU A 1 180 ? 19.500 -5.780 -35.187 1.00 66.69 180 LEU A CA 1
ATOM 1338 C C . LEU A 1 180 ? 19.581 -5.244 -33.760 1.00 66.69 180 LEU A C 1
ATOM 1340 O O . LEU A 1 180 ? 19.639 -4.037 -33.515 1.00 66.69 180 LEU A O 1
ATOM 1344 N N . TRP A 1 181 ? 19.673 -6.183 -32.827 1.00 66.31 181 TRP A N 1
ATOM 1345 C CA . TRP A 1 181 ? 19.750 -5.913 -31.399 1.00 66.31 181 TRP A CA 1
ATOM 1346 C C . TRP A 1 181 ? 21.151 -6.210 -30.883 1.00 66.31 181 TRP A C 1
ATOM 1348 O O . TRP A 1 181 ? 21.765 -7.211 -31.274 1.00 66.31 181 TRP A O 1
ATOM 1358 N N . CYS A 1 182 ? 21.639 -5.378 -29.966 1.00 64.69 182 CYS A N 1
ATOM 1359 C CA . CYS A 1 182 ? 22.881 -5.650 -29.261 1.00 64.69 182 CYS A CA 1
ATOM 1360 C C . CYS A 1 182 ? 22.635 -6.705 -28.182 1.00 64.69 182 CYS A C 1
ATOM 1362 O O . CYS A 1 182 ? 22.032 -6.416 -27.152 1.00 64.69 182 CYS A O 1
ATOM 1364 N N . LYS A 1 183 ? 23.152 -7.920 -28.376 1.00 60.53 183 LYS A N 1
ATOM 1365 C CA . LYS A 1 183 ? 23.343 -8.847 -27.257 1.00 60.53 183 LYS A CA 1
ATOM 1366 C C . LYS A 1 183 ? 24.686 -8.546 -26.609 1.00 60.53 183 LYS A C 1
ATOM 1368 O O . LYS A 1 183 ? 25.709 -8.482 -27.297 1.00 60.53 183 LYS A O 1
ATOM 1373 N N . THR A 1 184 ? 24.693 -8.383 -25.291 1.00 54.34 184 THR A N 1
ATOM 1374 C CA . THR A 1 184 ? 25.917 -8.486 -24.500 1.00 54.34 184 THR A CA 1
ATOM 1375 C C . THR A 1 184 ? 26.421 -9.919 -24.632 1.00 54.34 184 THR A C 1
ATOM 1377 O O . THR A 1 184 ? 25.844 -10.854 -24.085 1.00 54.34 184 THR A O 1
ATOM 1380 N N . ALA A 1 185 ? 27.471 -10.114 -25.426 1.00 50.69 185 ALA A N 1
ATOM 1381 C CA . ALA A 1 185 ? 28.234 -11.345 -25.372 1.00 50.69 185 ALA A CA 1
ATOM 1382 C C . ALA A 1 185 ? 29.314 -11.137 -24.309 1.00 50.69 185 ALA A C 1
ATOM 1384 O O . ALA A 1 185 ? 30.152 -10.241 -24.437 1.00 50.69 185 ALA A O 1
ATOM 1385 N N . GLU A 1 186 ? 29.297 -11.945 -23.252 1.00 47.22 186 GLU A N 1
ATOM 1386 C CA . GLU A 1 186 ? 30.471 -12.072 -22.395 1.00 47.22 186 GLU A CA 1
ATOM 1387 C C . GLU A 1 186 ? 31.576 -12.722 -23.232 1.00 47.22 186 GLU A C 1
ATOM 1389 O O . GLU A 1 186 ? 31.581 -13.928 -23.477 1.00 47.22 186 GLU A O 1
ATOM 1394 N N . TYR A 1 187 ? 32.480 -11.896 -23.755 1.00 42.12 187 TYR A N 1
ATOM 1395 C CA . TYR A 1 187 ? 33.708 -12.370 -24.370 1.00 42.12 187 TYR A CA 1
ATOM 1396 C C . TYR A 1 187 ? 34.767 -12.431 -23.276 1.00 42.12 187 TYR A C 1
ATOM 1398 O O . TYR A 1 187 ? 35.240 -11.400 -22.799 1.00 42.12 187 TYR A O 1
ATOM 1406 N N . ASN A 1 188 ? 35.085 -13.646 -22.840 1.00 44.25 188 ASN A N 1
ATOM 1407 C CA . ASN A 1 188 ? 36.107 -13.884 -21.835 1.00 44.25 188 ASN A CA 1
ATOM 1408 C C . ASN A 1 188 ? 37.383 -14.354 -22.544 1.00 44.25 188 ASN A C 1
ATOM 1410 O O . ASN A 1 188 ? 37.460 -15.497 -22.992 1.00 44.25 188 ASN A O 1
ATOM 1414 N N . ASP A 1 189 ? 38.359 -13.457 -22.695 1.00 52.97 189 ASP A N 1
ATOM 1415 C CA . ASP A 1 189 ? 39.647 -13.744 -23.344 1.00 52.97 189 ASP A CA 1
ATOM 1416 C C . ASP A 1 189 ? 40.754 -14.146 -22.354 1.00 52.97 189 ASP A C 1
ATOM 1418 O O . ASP A 1 189 ? 41.908 -14.340 -22.739 1.00 52.97 189 ASP A O 1
ATOM 1422 N N . GLY A 1 190 ? 40.410 -14.270 -21.067 1.00 50.84 190 GLY A N 1
ATOM 1423 C CA . GLY A 1 190 ? 41.345 -14.610 -19.999 1.00 50.84 190 GLY A CA 1
ATOM 1424 C C . GLY A 1 190 ? 42.255 -13.464 -19.539 1.00 50.84 190 GLY A C 1
ATOM 1425 O O . GLY A 1 190 ? 43.120 -13.711 -18.699 1.00 50.84 190 GLY A O 1
ATOM 1426 N N . ARG A 1 191 ? 42.095 -12.228 -20.043 1.00 47.69 191 ARG A N 1
ATOM 1427 C CA . ARG A 1 191 ? 42.878 -11.052 -19.607 1.00 47.69 191 ARG A CA 1
ATOM 1428 C C . ARG A 1 191 ? 42.020 -9.882 -19.137 1.00 47.69 191 ARG A C 1
ATOM 1430 O O . ARG A 1 191 ? 42.399 -9.246 -18.157 1.00 47.69 191 ARG A O 1
ATOM 1437 N N . THR A 1 192 ? 40.864 -9.631 -19.751 1.00 41.03 192 THR A N 1
ATOM 1438 C CA . THR A 1 192 ? 39.893 -8.624 -19.280 1.00 41.03 192 THR A CA 1
ATOM 1439 C C . THR A 1 192 ? 38.477 -8.970 -19.732 1.00 41.03 192 THR A C 1
ATOM 1441 O O . THR A 1 192 ? 38.261 -9.260 -20.905 1.00 41.03 192 THR A O 1
ATOM 1444 N N . SER A 1 193 ? 37.489 -8.866 -18.838 1.00 41.00 193 SER A N 1
ATOM 1445 C CA . SER A 1 193 ? 36.075 -8.901 -19.233 1.00 41.00 193 SER A CA 1
ATOM 1446 C C . SER A 1 193 ? 35.739 -7.627 -20.007 1.00 41.00 193 SER A C 1
ATOM 1448 O O . SER A 1 193 ? 35.460 -6.587 -19.416 1.00 41.00 193 SER A O 1
ATOM 1450 N N . VAL A 1 194 ? 35.791 -7.692 -21.336 1.00 46.00 194 VAL A N 1
ATOM 1451 C CA . VAL A 1 194 ? 35.354 -6.602 -22.213 1.00 46.00 194 VAL A CA 1
ATOM 1452 C C . VAL A 1 194 ? 33.987 -6.974 -22.766 1.00 46.00 194 VAL A C 1
ATOM 1454 O O . VAL A 1 194 ? 33.866 -7.932 -23.532 1.00 46.00 194 VAL A O 1
ATOM 1457 N N . HIS A 1 195 ? 32.953 -6.216 -22.401 1.00 47.28 195 HIS A N 1
ATOM 1458 C CA . HIS A 1 195 ? 31.614 -6.395 -22.957 1.00 47.28 195 HIS A CA 1
ATOM 1459 C C . HIS A 1 195 ? 31.640 -6.096 -24.461 1.00 47.28 195 HIS A C 1
ATOM 1461 O O . HIS A 1 195 ? 31.647 -4.942 -24.883 1.00 47.28 195 HIS A O 1
ATOM 1467 N N . HIS A 1 196 ? 31.681 -7.148 -25.279 1.00 54.84 196 HIS A N 1
ATOM 1468 C CA . HIS A 1 196 ? 31.537 -7.029 -26.722 1.00 54.84 196 HIS A CA 1
ATOM 1469 C C . HIS A 1 196 ? 30.051 -7.119 -27.058 1.00 54.84 196 HIS A C 1
ATOM 1471 O O . HIS A 1 196 ? 29.394 -8.132 -26.806 1.00 54.84 196 HIS A O 1
ATOM 1477 N N . PHE A 1 197 ? 29.512 -6.058 -27.647 1.00 54.47 197 PHE A N 1
ATOM 1478 C CA . PHE A 1 197 ? 28.155 -6.076 -28.174 1.00 54.47 197 PHE A CA 1
ATOM 1479 C C . PHE A 1 197 ? 28.170 -6.785 -29.527 1.00 54.47 197 PHE A C 1
ATOM 1481 O O . PHE A 1 197 ? 28.842 -6.347 -30.460 1.00 54.47 197 PHE A O 1
ATOM 1488 N N . ARG A 1 198 ? 27.446 -7.900 -29.643 1.00 60.62 198 ARG A N 1
ATOM 1489 C CA . ARG A 1 198 ? 27.223 -8.562 -30.933 1.00 60.62 198 ARG A CA 1
ATOM 1490 C C . ARG A 1 198 ? 25.816 -8.251 -31.415 1.00 60.62 198 ARG A C 1
ATOM 1492 O O . ARG A 1 198 ? 24.843 -8.523 -30.715 1.00 60.62 198 ARG A O 1
ATOM 1499 N N . CYS A 1 199 ? 25.724 -7.712 -32.626 1.00 61.19 199 CYS A N 1
ATOM 1500 C CA . CYS A 1 199 ? 24.458 -7.546 -33.323 1.00 61.19 199 CYS A CA 1
ATOM 1501 C C . CYS A 1 199 ? 23.998 -8.909 -33.849 1.00 61.19 199 CYS A C 1
ATOM 1503 O O . CYS A 1 199 ? 24.664 -9.509 -34.697 1.00 61.19 199 CYS A O 1
ATOM 1505 N N . SER A 1 200 ? 22.876 -9.413 -33.342 1.00 59.44 200 SER A N 1
ATOM 1506 C CA . SER A 1 200 ? 22.276 -10.664 -33.817 1.00 59.44 200 SER A CA 1
ATOM 1507 C C . SER A 1 200 ? 20.885 -10.411 -34.372 1.00 59.44 200 SER A C 1
ATOM 1509 O O . SER A 1 200 ? 20.117 -9.667 -33.760 1.00 59.44 200 SER A O 1
ATOM 1511 N N . ASP A 1 201 ? 20.555 -11.069 -35.484 1.00 52.72 201 ASP A N 1
ATOM 1512 C CA . ASP A 1 201 ? 19.175 -11.181 -35.949 1.00 52.72 201 ASP A CA 1
ATOM 1513 C C . ASP A 1 201 ? 18.436 -12.032 -34.900 1.00 52.72 201 ASP A C 1
ATOM 1515 O O . ASP A 1 201 ? 18.640 -13.241 -34.804 1.00 52.72 201 ASP A O 1
ATOM 1519 N N . GLY A 1 202 ? 17.692 -11.373 -34.011 1.00 51.88 202 GLY A N 1
ATOM 1520 C CA . GLY A 1 202 ? 16.920 -12.013 -32.952 1.00 51.88 202 GLY A CA 1
ATOM 1521 C C . GLY A 1 202 ? 15.451 -12.051 -33.342 1.00 51.88 202 GLY A C 1
ATOM 1522 O O . GLY A 1 202 ? 14.817 -11.001 -33.395 1.00 51.88 202 GLY A O 1
ATOM 1523 N N . LYS A 1 203 ? 14.950 -13.254 -33.623 1.00 44.22 203 LYS A N 1
ATOM 1524 C CA . LYS A 1 203 ? 13.556 -13.649 -33.414 1.00 44.22 203 LYS A CA 1
ATOM 1525 C C . LYS A 1 203 ? 13.525 -14.643 -32.263 1.00 44.22 203 LYS A C 1
ATOM 1527 O O . LYS A 1 203 ? 14.519 -15.399 -32.145 1.00 44.22 203 LYS A O 1
#

pLDDT: mean 81.15, std 16.13, range [41.0, 98.25]

Secondary structure (DSSP, 8-state):
--S--TT---SSSS--TTTTHHHH-PPPPBGGG-TTTTT-TTSSEEE-GGGTT-B-SSSS--HHHHHHHHEEEBP-GGGG-STTEEE-TTGGG-B-SSSS--HHHHHHHHEEEPPBGGG-SSTTTTT-TTEEE-TTGGG-B-SSSS--HHHHHHHHEEEBP-GGGG-STT----TTGGG-EEEEEEEE-SS-EEEEEEEE---